Protein AF-A0A0E0KP76-F1 (afdb_monomer_lite)

InterPro domains:
  IPR001906 Terpene synthase, N-terminal domain [PF01397] (15-76)
  IPR005630 Terpene synthase, metal-binding domain [PF03936] (166-310)
  IPR008930 Terpenoid cyclases/protein prenyltransferase alpha-alpha toroid [SSF48239] (15-163)
  IPR008949 Isoprenoid synthase domain superfamily [G3DSA:1.10.600.10] (179-321)
  IPR008949 Isoprenoid synthase domain superfamily [SSF48576] (166-322)
  IPR036965 Terpene synthase, N-terminal domain superfamily [G3DSA:1.50.10.130] (11-79)
  IPR036965 Terpene synthase, N-terminal domain superfamily [G3DSA:1.50.10.130] (80-173)
  IPR050148 Terpene synthase-like [PTHR31225] (181-317)

pLDDT: mean 75.38, std 15.4, range [29.09, 93.62]

Foldseek 3Di:
DPPPPPPDDDPPPDDPVVLVVLLVVVLVVLLVQLVPDPDPVSNVVSCVLCQLLVNVVSNVVSNVVSVVVSVVVVQCVQADPVRHGDPDPRPDDPPDDDDDDDVVVVVVVVVVLVVLVVCLVVVVDDPPVSVVSVVCNVPNPVRDDSVVSSVSCLVRLVVDDPRDVSSSVSSVVVCVVVCVQLVVLVVLLVVLVVQLVVLVVVVVVCVVVVPLDALVRLLVSQLSNQCQLSLLSVVQSVVGPVDDVVLSVCSNDNLLSSLVSSLVQLVVLLVQVVVVHDPRHSQNNVCPPVVHDSVVSNVVSVVSNVVSVVVNVVVCVVPVVSPPSPD

Sequence (327 aa):
MAQLARGLGPPLRRSEEWMRQRADKIKEKVHTLFRTSGDVVARMNLVDAIQRLGVSHLFNKVISTSLSDIHATTFNIFKGDDGRFINGIADEPSAYLLVHDEPELKKAISFSRHHLKSMMQCGNLKHPLSDQVKRTLHLPLPRSYKRVETLHYLSEYGKEEGHISFLLDLAKSLRISDNQREMYRVAYAKKEFQKLSHYFLQEAEWSYNNHMTSFEEQVALSTKTLTMQLLCVSTTVGWGDAISNEAFQWAAGSSPVTSCAKIMRLMNDITSFKNNGDIASTVERYMNEPKVISEVAFAKLDSLIEDEWRTMNQAHYEHHQLLPVVQ

Structure (mmCIF, N/CA/C/O backbone):
data_AF-A0A0E0KP76-F1
#
_entry.id   AF-A0A0E0KP76-F1
#
loop_
_atom_site.group_PDB
_atom_site.id
_atom_site.type_symbol
_atom_site.label_atom_id
_atom_site.label_alt_id
_atom_site.label_comp_id
_atom_site.label_asym_id
_atom_site.label_entity_id
_atom_site.label_seq_id
_atom_site.pdbx_PDB_ins_code
_atom_site.Cartn_x
_atom_site.Cartn_y
_atom_site.Cartn_z
_atom_site.occupancy
_atom_site.B_iso_or_equiv
_atom_site.auth_seq_id
_atom_site.auth_comp_id
_atom_site.auth_asym_id
_atom_site.auth_atom_id
_atom_site.pdbx_PDB_model_num
ATOM 1 N N . MET A 1 1 ? 14.385 15.308 13.803 1.00 39.91 1 MET A N 1
ATOM 2 C CA . MET A 1 1 ? 13.882 13.932 14.046 1.00 39.91 1 MET A CA 1
ATOM 3 C C . MET A 1 1 ? 14.619 13.155 15.149 1.00 39.91 1 MET A C 1
ATOM 5 O O . MET A 1 1 ? 14.069 12.174 15.623 1.00 39.91 1 MET A O 1
ATOM 9 N N . ALA A 1 2 ? 15.802 13.575 15.624 1.00 31.64 2 ALA A N 1
ATOM 10 C CA . ALA A 1 2 ? 16.602 12.797 16.589 1.00 31.64 2 ALA A CA 1
ATOM 11 C C . ALA A 1 2 ? 16.314 13.050 18.092 1.00 31.64 2 ALA A C 1
ATOM 13 O O . ALA A 1 2 ? 16.953 12.439 18.942 1.00 31.64 2 ALA A O 1
ATOM 14 N N . GLN A 1 3 ? 15.376 13.932 18.459 1.00 29.44 3 GLN A N 1
ATOM 15 C CA . GLN A 1 3 ? 15.162 14.310 19.870 1.00 29.44 3 GLN A CA 1
ATOM 16 C C . GLN A 1 3 ? 13.913 13.707 20.541 1.00 29.44 3 GLN A C 1
ATOM 18 O O . GLN A 1 3 ? 13.784 13.826 21.753 1.00 29.44 3 GLN A O 1
ATOM 23 N N . LEU A 1 4 ? 13.055 12.976 19.820 1.00 36.16 4 LEU A N 1
ATOM 24 C CA . LEU A 1 4 ? 11.849 12.336 20.388 1.00 36.16 4 LEU A CA 1
ATOM 25 C C . LEU A 1 4 ? 12.033 10.857 20.791 1.00 36.16 4 LEU A C 1
ATOM 27 O O . LEU A 1 4 ? 11.098 10.236 21.282 1.00 36.16 4 LEU A O 1
ATOM 31 N N . ALA A 1 5 ? 13.228 10.282 20.618 1.00 36.09 5 ALA A N 1
ATOM 32 C CA . ALA A 1 5 ? 13.472 8.846 20.812 1.00 36.09 5 ALA A CA 1
ATOM 33 C C . ALA A 1 5 ? 14.100 8.462 22.171 1.00 36.09 5 ALA A C 1
ATOM 35 O O . ALA A 1 5 ? 14.404 7.295 22.388 1.00 36.09 5 ALA A O 1
ATOM 36 N N . ARG A 1 6 ? 14.314 9.409 23.099 1.00 33.44 6 ARG A N 1
ATOM 37 C CA . ARG A 1 6 ? 15.074 9.157 24.346 1.00 33.44 6 ARG A CA 1
ATOM 38 C C . ARG A 1 6 ? 14.261 8.648 25.549 1.00 33.44 6 ARG A C 1
ATOM 40 O O . ARG A 1 6 ? 14.832 8.483 26.617 1.00 33.44 6 ARG A O 1
ATOM 47 N N . GLY A 1 7 ? 12.964 8.371 25.393 1.00 32.12 7 GLY A N 1
ATOM 48 C CA . GLY A 1 7 ? 12.085 7.950 26.501 1.00 32.12 7 GLY A CA 1
ATOM 49 C C . GLY A 1 7 ? 11.473 6.550 26.395 1.00 32.12 7 GLY A C 1
ATOM 50 O O . GLY A 1 7 ? 10.735 6.148 27.288 1.00 32.12 7 GLY A O 1
ATOM 51 N N . LEU A 1 8 ? 11.733 5.802 25.322 1.00 33.78 8 LEU A N 1
ATOM 52 C CA . LEU A 1 8 ? 11.179 4.461 25.141 1.00 33.78 8 LEU A CA 1
ATOM 53 C C . LEU A 1 8 ? 12.304 3.450 25.356 1.00 33.78 8 LEU A C 1
ATOM 55 O O . LEU A 1 8 ? 13.210 3.346 24.533 1.00 33.78 8 LEU A O 1
ATOM 59 N N . GLY A 1 9 ? 12.259 2.737 26.485 1.00 32.25 9 GLY A N 1
ATOM 60 C CA . GLY A 1 9 ? 13.120 1.577 26.725 1.00 32.25 9 GLY A CA 1
ATOM 61 C C . GLY A 1 9 ? 13.020 0.545 25.589 1.00 32.25 9 GLY A C 1
ATOM 62 O O . GLY A 1 9 ? 12.121 0.638 24.746 1.00 32.25 9 GLY A O 1
ATOM 63 N N . PRO A 1 10 ? 13.937 -0.440 25.535 1.00 33.59 10 PRO A N 1
ATOM 64 C CA . PRO A 1 10 ? 13.977 -1.402 24.440 1.00 33.59 10 PRO A CA 1
ATOM 65 C C . PRO A 1 10 ? 12.606 -2.082 24.277 1.00 33.59 10 PRO A C 1
ATOM 67 O O . PRO A 1 10 ? 12.002 -2.473 25.282 1.00 33.59 10 PRO A O 1
ATOM 70 N N . PRO A 1 11 ? 12.078 -2.214 23.044 1.00 44.69 11 PRO A N 1
ATOM 71 C CA . PRO A 1 11 ? 10.782 -2.838 22.834 1.00 44.69 11 PRO A CA 1
ATOM 72 C C . PRO A 1 11 ? 10.845 -4.279 23.341 1.00 44.69 11 PRO A C 1
ATOM 74 O O . PRO A 1 11 ? 11.656 -5.080 22.876 1.00 44.69 11 PRO A O 1
ATOM 77 N N . LEU A 1 12 ? 9.994 -4.600 24.320 1.00 45.41 12 LEU A N 1
ATOM 78 C CA . LEU A 1 12 ? 9.781 -5.962 24.804 1.00 45.41 12 LEU A CA 1
ATOM 79 C C . LEU A 1 12 ? 9.391 -6.839 23.610 1.00 45.41 12 LEU A C 1
ATOM 81 O O . LEU A 1 12 ? 8.261 -6.780 23.124 1.00 45.41 12 LEU A O 1
ATOM 85 N N . ARG A 1 13 ? 10.344 -7.639 23.128 1.00 49.31 13 ARG A N 1
ATOM 86 C CA . ARG A 1 13 ? 10.168 -8.589 22.030 1.00 49.31 13 ARG A CA 1
ATOM 87 C C . ARG A 1 13 ? 9.313 -9.755 22.537 1.00 49.31 13 ARG A C 1
ATOM 89 O O . ARG A 1 13 ? 9.834 -10.751 23.025 1.00 49.31 13 ARG A O 1
ATOM 96 N N . ARG A 1 14 ? 7.988 -9.587 22.526 1.00 63.94 14 ARG A N 1
ATOM 97 C CA . ARG A 1 14 ? 7.022 -10.629 22.917 1.00 63.94 14 ARG A CA 1
ATOM 98 C C . ARG A 1 14 ? 6.805 -11.592 21.744 1.00 63.94 14 ARG A C 1
ATOM 100 O O . ARG A 1 14 ? 6.788 -11.151 20.599 1.00 63.94 14 ARG A O 1
ATOM 107 N N . SER A 1 15 ? 6.668 -12.891 22.017 1.00 66.50 15 SER A N 1
ATOM 108 C CA . SER A 1 15 ? 6.464 -13.911 20.977 1.00 66.50 15 SER A CA 1
ATOM 109 C C . SER A 1 15 ? 5.082 -13.793 20.317 1.00 66.50 15 SER A C 1
ATOM 111 O O . SER A 1 15 ? 4.120 -13.348 20.948 1.00 66.50 15 SER A O 1
ATOM 113 N N . GLU A 1 16 ? 4.963 -14.211 19.052 1.00 63.69 16 GLU A N 1
ATOM 114 C CA . GLU A 1 16 ? 3.681 -14.232 18.322 1.00 63.69 16 GLU A CA 1
ATOM 115 C C . GLU A 1 16 ? 2.626 -15.092 19.037 1.00 63.69 16 GLU A C 1
ATOM 117 O O . GLU A 1 16 ? 1.465 -14.698 19.137 1.00 63.69 16 GLU A O 1
ATOM 122 N N . GLU A 1 17 ? 3.058 -16.213 19.620 1.00 69.25 17 GLU A N 1
ATOM 123 C CA . GLU A 1 17 ? 2.260 -17.102 20.475 1.00 69.25 17 GLU A CA 1
ATOM 124 C C . GLU A 1 17 ? 1.594 -16.336 21.630 1.00 69.25 17 GLU A C 1
ATOM 126 O O . GLU A 1 17 ? 0.384 -16.418 21.847 1.00 69.25 17 GLU A O 1
ATOM 131 N N . TRP A 1 18 ? 2.371 -15.507 22.334 1.00 75.62 18 TRP A N 1
ATOM 132 C CA . TRP A 1 18 ? 1.874 -14.704 23.449 1.00 75.62 18 TRP A CA 1
ATOM 133 C C . TRP A 1 18 ? 0.835 -13.672 22.991 1.00 75.62 18 TRP A C 1
ATOM 135 O O . TRP A 1 18 ? -0.160 -13.438 23.681 1.00 75.62 18 TRP A O 1
ATOM 145 N N . MET A 1 19 ? 1.033 -13.058 21.817 1.00 69.50 19 MET A N 1
ATOM 146 C CA . MET A 1 19 ? 0.067 -12.106 21.259 1.00 69.50 19 MET A CA 1
ATOM 147 C C . MET A 1 19 ? -1.237 -12.784 20.833 1.00 69.50 19 MET A C 1
ATOM 149 O O . MET A 1 19 ? -2.302 -12.225 21.093 1.00 69.50 19 MET A O 1
ATOM 153 N N . ARG A 1 20 ? -1.174 -13.991 20.253 1.00 72.19 20 ARG A N 1
ATOM 154 C CA . ARG A 1 20 ? -2.362 -14.793 19.908 1.00 72.19 20 ARG A CA 1
ATOM 155 C C . ARG A 1 20 ? -3.170 -15.162 21.150 1.00 72.19 20 ARG A C 1
ATOM 157 O O . ARG A 1 20 ? -4.344 -14.812 21.232 1.00 72.19 20 ARG A O 1
ATOM 164 N N . GLN A 1 21 ? -2.521 -15.743 22.160 1.00 78.00 21 GLN A N 1
ATOM 165 C CA . GLN A 1 21 ? -3.176 -16.109 23.423 1.00 78.00 21 GLN A CA 1
ATOM 166 C C . GLN A 1 21 ? -3.809 -14.893 24.116 1.00 78.00 21 GLN A C 1
ATOM 168 O O . GLN A 1 21 ? -4.913 -14.960 24.665 1.00 78.00 21 GLN A O 1
ATOM 173 N N . ARG A 1 22 ? -3.135 -13.738 24.065 1.00 76.62 22 ARG A N 1
ATOM 174 C CA . ARG A 1 22 ? -3.687 -12.483 24.582 1.00 76.62 22 ARG A CA 1
ATOM 175 C C . ARG A 1 22 ? -4.888 -11.999 23.771 1.00 76.62 22 ARG A C 1
ATOM 177 O O . ARG A 1 22 ? -5.857 -11.549 24.382 1.00 76.62 22 ARG A O 1
ATOM 184 N N . ALA A 1 23 ? -4.834 -12.068 22.442 1.00 74.38 23 ALA A N 1
ATOM 185 C CA . ALA A 1 23 ? -5.946 -11.685 21.578 1.00 74.38 23 ALA A CA 1
ATOM 186 C C . ALA A 1 23 ? -7.187 -12.538 21.871 1.00 74.38 23 ALA A C 1
ATOM 188 O O . ALA A 1 23 ? -8.267 -11.978 22.034 1.00 74.38 23 ALA A O 1
ATOM 189 N N . ASP A 1 24 ? -7.034 -13.851 22.045 1.00 80.56 24 ASP A N 1
ATOM 190 C CA . ASP A 1 24 ? -8.155 -14.747 22.356 1.00 80.56 24 ASP A CA 1
ATOM 191 C C . ASP A 1 24 ? -8.769 -14.452 23.730 1.00 80.56 24 ASP A C 1
ATOM 193 O O . ASP A 1 24 ? -9.985 -14.304 23.852 1.00 80.56 24 ASP A O 1
ATOM 197 N N . LYS A 1 25 ? -7.942 -14.202 24.754 1.00 83.25 25 LYS A N 1
ATOM 198 C CA . LYS A 1 25 ? -8.441 -13.751 26.065 1.00 83.25 25 LYS A CA 1
ATOM 199 C C . LYS A 1 25 ? -9.207 -12.426 25.978 1.00 83.25 25 LYS A C 1
ATOM 201 O O . LYS A 1 25 ? -10.132 -12.188 26.755 1.00 83.25 25 LYS A O 1
ATOM 206 N N . ILE A 1 26 ? -8.806 -11.534 25.075 1.00 81.25 26 ILE A N 1
ATOM 207 C CA . ILE A 1 26 ? -9.484 -10.252 24.862 1.00 81.25 26 ILE A CA 1
ATOM 208 C C . ILE A 1 26 ? -10.782 -10.438 24.073 1.00 81.25 26 ILE A C 1
ATOM 210 O O . ILE A 1 26 ? -11.761 -9.779 24.412 1.00 81.25 26 ILE A O 1
ATOM 214 N N . LYS A 1 27 ? -10.840 -11.356 23.101 1.00 80.44 27 LYS A N 1
ATOM 215 C CA . LYS A 1 27 ? -12.084 -11.718 22.399 1.00 80.44 27 LYS A CA 1
ATOM 216 C C . LYS A 1 27 ? -13.179 -12.132 23.370 1.00 80.44 27 LYS A C 1
ATOM 218 O O . LYS A 1 27 ? -14.269 -11.577 23.288 1.00 80.44 27 LYS A O 1
ATOM 223 N N . GLU A 1 28 ? -12.872 -12.983 24.345 1.00 83.44 28 GLU A N 1
ATOM 224 C CA . GLU A 1 28 ? -13.845 -13.389 25.370 1.00 83.44 28 GLU A CA 1
ATOM 225 C C . GLU A 1 28 ? -14.344 -12.209 26.217 1.00 83.44 28 GLU A C 1
ATOM 227 O O . GLU A 1 28 ? -15.538 -12.076 26.503 1.00 83.44 28 GLU A O 1
ATOM 232 N N . LYS A 1 29 ? -13.444 -11.285 26.578 1.00 85.56 29 LYS A N 1
ATOM 233 C CA . LYS A 1 29 ? -13.817 -10.068 27.315 1.00 85.56 29 LYS A CA 1
ATOM 234 C C . LYS A 1 29 ? -14.705 -9.142 26.489 1.00 85.56 29 LYS A C 1
ATOM 236 O O . LYS A 1 29 ? -15.703 -8.649 27.003 1.00 85.56 29 LYS A O 1
ATOM 241 N N . VAL A 1 30 ? -14.359 -8.915 25.222 1.00 84.12 30 VAL A N 1
ATOM 242 C CA . VAL A 1 30 ? -15.150 -8.092 24.294 1.00 84.12 30 VAL A CA 1
ATOM 243 C C . VAL A 1 30 ? -16.523 -8.717 24.072 1.00 84.12 30 VAL A C 1
ATOM 245 O O . VAL A 1 30 ? -17.529 -8.022 24.160 1.00 84.12 30 VAL A O 1
ATOM 248 N N . HIS A 1 31 ? -16.580 -10.033 23.864 1.00 82.00 31 HIS A N 1
ATOM 249 C CA . HIS A 1 31 ? -17.832 -10.770 23.739 1.00 82.00 31 HIS A CA 1
ATOM 250 C C . HIS A 1 31 ? -18.709 -10.613 24.990 1.00 82.00 31 HIS A C 1
ATOM 252 O O . HIS A 1 31 ? -19.906 -10.353 24.889 1.00 82.00 31 HIS A O 1
ATOM 258 N N . THR A 1 32 ? -18.102 -10.690 26.179 1.00 85.19 32 THR A N 1
ATOM 259 C CA . THR A 1 32 ? -18.806 -10.448 27.444 1.00 85.19 32 THR A CA 1
ATOM 260 C C . THR A 1 32 ? -19.376 -9.032 27.501 1.00 85.19 32 THR A C 1
ATOM 262 O O . THR A 1 32 ? -20.562 -8.896 27.778 1.00 85.19 32 THR A O 1
ATOM 265 N N . LEU A 1 33 ? -18.587 -8.002 27.166 1.00 84.88 33 LEU A N 1
ATOM 266 C CA . LEU A 1 33 ? -19.050 -6.607 27.148 1.00 84.88 33 LEU A CA 1
ATOM 267 C C . LEU A 1 33 ? -20.254 -6.396 26.221 1.00 84.88 33 LEU A C 1
ATOM 269 O O . LEU A 1 33 ? -21.210 -5.728 26.612 1.00 84.88 33 LEU A O 1
ATOM 273 N N . PHE A 1 34 ? -20.242 -6.998 25.028 1.00 80.12 34 PHE A N 1
ATOM 274 C CA . PHE A 1 34 ? -21.380 -6.936 24.108 1.00 80.12 34 PHE A CA 1
ATOM 275 C C . PHE A 1 34 ? -22.633 -7.615 24.666 1.00 80.12 34 PHE A C 1
ATOM 277 O O . PHE A 1 34 ? -23.730 -7.107 24.455 1.00 80.12 34 PHE A O 1
ATOM 284 N N . ARG A 1 35 ? -22.479 -8.736 25.382 1.00 77.69 35 ARG A N 1
ATOM 285 C CA . ARG A 1 35 ? -23.604 -9.493 25.947 1.00 77.69 35 ARG A CA 1
ATOM 286 C C . ARG A 1 35 ? -24.191 -8.844 27.200 1.00 77.69 35 ARG A C 1
ATOM 288 O O . ARG A 1 35 ? -25.388 -8.948 27.433 1.00 77.69 35 ARG A O 1
ATOM 295 N N . THR A 1 36 ? -23.356 -8.227 28.034 1.00 79.44 36 THR A N 1
ATOM 296 C CA . THR A 1 36 ? -23.785 -7.639 29.313 1.00 79.44 36 THR A CA 1
ATOM 297 C C . THR A 1 36 ? -24.280 -6.204 29.177 1.00 79.44 36 THR A C 1
ATOM 299 O O . THR A 1 36 ? -24.979 -5.724 30.063 1.00 79.44 36 THR A O 1
ATOM 302 N N . SER A 1 37 ? -23.922 -5.504 28.097 1.00 75.56 37 SER A N 1
ATOM 303 C CA . SER A 1 37 ? -24.402 -4.146 27.838 1.00 75.56 37 SER A CA 1
ATOM 304 C C . SER A 1 37 ? -25.786 -4.172 27.192 1.00 75.56 37 SER A C 1
ATOM 306 O O . SER A 1 37 ? -25.909 -4.456 26.004 1.00 75.56 37 SER A O 1
ATOM 308 N N . GLY A 1 38 ? -26.826 -3.826 27.955 1.00 69.56 38 GLY A N 1
ATOM 309 C CA . GLY A 1 38 ? -28.169 -3.590 27.408 1.00 69.56 38 GLY A CA 1
ATOM 310 C C . GLY A 1 38 ? -28.297 -2.272 26.632 1.00 69.56 38 GLY A C 1
ATOM 311 O O . GLY A 1 38 ? -29.220 -2.117 25.840 1.00 69.56 38 GLY A O 1
ATOM 312 N N . ASP A 1 39 ? -27.365 -1.333 26.827 1.00 81.81 39 ASP A N 1
ATOM 313 C CA . ASP A 1 39 ? -27.358 -0.053 26.120 1.00 81.81 39 ASP A CA 1
ATOM 314 C C . ASP A 1 39 ? -26.805 -0.200 24.694 1.00 81.81 39 ASP A C 1
ATOM 316 O O . ASP A 1 39 ? -25.658 -0.611 24.480 1.00 81.81 39 ASP A O 1
ATOM 320 N N . VAL A 1 40 ? -27.636 0.166 23.716 1.00 81.00 40 VAL A N 1
ATOM 321 C CA . VAL A 1 40 ? -27.295 0.179 22.291 1.00 81.00 40 VAL A CA 1
ATOM 322 C C . VAL A 1 40 ? -26.190 1.192 21.999 1.00 81.00 40 VAL A C 1
ATOM 324 O O . VAL A 1 40 ? -25.297 0.894 21.206 1.00 81.00 40 VAL A O 1
ATOM 327 N N . VAL A 1 41 ? -26.201 2.357 22.658 1.00 79.62 41 VAL A N 1
ATOM 328 C CA . VAL A 1 41 ? -25.206 3.416 22.431 1.00 79.62 41 VAL A CA 1
ATOM 329 C C . VAL A 1 41 ? -23.827 2.944 22.885 1.00 79.62 41 VAL A C 1
ATOM 331 O O . VAL A 1 41 ? -22.871 3.015 22.114 1.00 79.62 41 VAL A O 1
ATOM 334 N N . ALA A 1 42 ? -23.721 2.366 24.083 1.00 84.44 42 ALA A N 1
ATOM 335 C CA . ALA A 1 42 ? -22.484 1.759 24.567 1.00 84.44 42 ALA A CA 1
ATOM 336 C C . ALA A 1 42 ? -21.956 0.646 23.640 1.00 84.44 42 ALA A C 1
ATOM 338 O O . ALA A 1 42 ? -20.752 0.589 23.375 1.00 84.44 42 ALA A O 1
ATOM 339 N N . ARG A 1 43 ? -22.833 -0.210 23.090 1.00 85.31 43 ARG A N 1
ATOM 340 C CA . ARG A 1 43 ? -22.433 -1.246 22.115 1.00 85.31 43 ARG A CA 1
ATOM 341 C C . ARG A 1 43 ? -21.920 -0.636 20.808 1.00 85.31 43 ARG A C 1
ATOM 343 O O . ARG A 1 43 ? -20.904 -1.098 20.292 1.00 85.31 43 ARG A O 1
ATOM 350 N N . MET A 1 44 ? -22.572 0.404 20.292 1.00 85.00 44 MET A N 1
ATOM 351 C CA . MET A 1 44 ? -22.128 1.123 19.090 1.00 85.00 44 MET A CA 1
ATOM 352 C C . MET A 1 44 ? -20.781 1.811 19.303 1.00 85.00 44 MET A C 1
ATOM 354 O O . MET A 1 44 ? -19.895 1.677 18.463 1.00 85.00 44 MET A O 1
ATOM 358 N N . ASN A 1 45 ? -20.588 2.461 20.452 1.00 87.50 45 ASN A N 1
ATOM 359 C CA . ASN A 1 45 ? -19.314 3.083 20.816 1.00 87.50 45 ASN A CA 1
ATOM 360 C C . ASN A 1 45 ? -18.188 2.043 20.925 1.00 87.50 45 ASN A C 1
ATOM 362 O O . ASN A 1 45 ? -17.058 2.304 20.518 1.00 87.50 45 ASN A O 1
ATOM 366 N N . LEU A 1 46 ? -18.491 0.838 21.421 1.00 89.44 46 LEU A N 1
ATOM 367 C CA . LEU A 1 46 ? -17.539 -0.272 21.447 1.00 89.44 46 LEU A CA 1
ATOM 368 C C . LEU A 1 46 ? -17.162 -0.739 20.031 1.00 89.44 46 LEU A C 1
ATOM 370 O O . LEU A 1 46 ? -15.981 -0.973 19.764 1.00 89.44 46 LEU A O 1
ATOM 374 N N . VAL A 1 47 ? -18.134 -0.857 19.119 1.00 88.81 47 VAL A N 1
ATOM 375 C CA . VAL A 1 47 ? -17.866 -1.178 17.704 1.00 88.81 47 VAL A CA 1
ATOM 376 C C . VAL A 1 47 ? -17.005 -0.093 17.059 1.00 88.81 47 VAL A C 1
ATOM 378 O O . VAL A 1 47 ? -16.002 -0.430 16.428 1.00 88.81 47 VAL A O 1
ATOM 381 N N . ASP A 1 48 ? -17.356 1.181 17.245 1.00 88.19 48 ASP A N 1
ATOM 382 C CA . ASP A 1 48 ? -16.606 2.321 16.708 1.00 88.19 48 ASP A CA 1
ATOM 383 C C . ASP A 1 48 ? -15.156 2.309 17.206 1.00 88.19 48 ASP A C 1
ATOM 385 O O . ASP A 1 48 ? -14.223 2.315 16.401 1.00 88.19 48 ASP A O 1
ATOM 389 N N . ALA A 1 49 ? -14.948 2.150 18.517 1.00 91.50 49 ALA A N 1
ATOM 390 C CA . ALA A 1 49 ? -13.615 2.076 19.106 1.00 91.50 49 ALA A CA 1
ATOM 391 C C . ALA A 1 49 ? -12.794 0.913 18.525 1.00 91.50 49 ALA A C 1
ATOM 393 O O . ALA A 1 49 ? -11.646 1.100 18.123 1.00 91.50 49 ALA A O 1
ATOM 394 N N . ILE A 1 50 ? -13.374 -0.288 18.419 1.00 90.06 50 ILE A N 1
ATOM 395 C CA . ILE A 1 50 ? -12.709 -1.468 17.841 1.00 90.06 50 ILE A CA 1
ATOM 396 C C . ILE A 1 50 ? -12.318 -1.233 16.372 1.00 90.06 50 ILE A C 1
ATOM 398 O O . ILE A 1 50 ? -11.223 -1.624 15.948 1.00 90.06 50 ILE A O 1
ATOM 402 N N . GLN A 1 51 ? -13.194 -0.599 15.589 1.00 87.75 51 GLN A N 1
ATOM 403 C CA . GLN A 1 51 ? -12.939 -0.285 14.184 1.00 87.75 51 GLN A CA 1
ATOM 404 C C . GLN A 1 51 ? -11.860 0.785 14.024 1.00 87.75 51 GLN A C 1
ATOM 406 O O . GLN A 1 51 ? -10.910 0.579 13.266 1.00 87.75 51 GLN A O 1
ATOM 411 N N . ARG A 1 52 ? -11.960 1.896 14.758 1.00 89.44 52 ARG A N 1
ATOM 412 C CA . ARG A 1 52 ? -11.007 3.009 14.685 1.00 89.44 52 ARG A CA 1
ATOM 413 C C . ARG A 1 52 ? -9.639 2.637 15.254 1.00 89.44 52 ARG A C 1
ATOM 415 O O . ARG A 1 52 ? -8.630 3.103 14.733 1.00 89.44 52 ARG A O 1
ATOM 422 N N . LEU A 1 53 ? -9.566 1.729 16.232 1.00 90.69 53 LEU A N 1
ATOM 423 C CA . LEU A 1 53 ? -8.306 1.139 16.711 1.00 90.69 53 LEU A CA 1
ATOM 424 C C . LEU A 1 53 ? -7.669 0.147 15.719 1.00 90.69 53 LEU A C 1
ATOM 426 O O . LEU A 1 53 ? -6.558 -0.318 15.968 1.00 90.69 53 LEU A O 1
ATOM 430 N N . GLY A 1 54 ? -8.337 -0.189 14.610 1.00 86.75 54 GLY A N 1
ATOM 431 C CA . GLY A 1 54 ? -7.794 -1.067 13.567 1.00 86.75 54 GLY A CA 1
ATOM 432 C C . GLY A 1 54 ? -7.789 -2.557 13.926 1.00 86.75 54 GLY A C 1
ATOM 433 O O . GLY A 1 54 ? -7.181 -3.361 13.222 1.00 86.75 54 GLY A O 1
ATOM 434 N N . VAL A 1 55 ? -8.482 -2.953 14.997 1.00 87.75 55 VAL A N 1
ATOM 435 C CA . VAL A 1 55 ? -8.498 -4.339 15.499 1.00 87.75 55 VAL A CA 1
ATOM 436 C C . VAL A 1 55 ? -9.785 -5.093 15.157 1.00 87.75 55 VAL A C 1
ATOM 438 O O . VAL A 1 55 ? -9.953 -6.236 15.569 1.00 87.75 55 VAL A O 1
ATOM 441 N N . SER A 1 56 ? -10.684 -4.496 14.364 1.00 86.38 56 SER A N 1
ATOM 442 C CA . SER A 1 56 ? -11.982 -5.083 13.988 1.00 86.38 56 SER A CA 1
ATOM 443 C C . SER A 1 56 ? -11.893 -6.464 13.347 1.00 86.38 56 SER A C 1
ATOM 445 O O . SER A 1 56 ? -12.735 -7.310 13.638 1.00 86.38 56 SER A O 1
ATOM 447 N N . HIS A 1 57 ? -10.844 -6.728 12.565 1.00 82.31 57 HIS A N 1
ATOM 448 C CA . HIS A 1 57 ? -10.614 -8.020 11.915 1.00 82.31 57 HIS A CA 1
ATOM 449 C C . HIS A 1 57 ? -10.546 -9.199 12.905 1.00 82.31 57 HIS A C 1
ATOM 451 O O . HIS A 1 57 ? -10.893 -10.323 12.549 1.00 82.31 57 HIS A O 1
ATOM 457 N N . LEU A 1 58 ? -10.170 -8.952 14.166 1.00 81.25 58 LEU A N 1
ATOM 458 C CA . LEU A 1 58 ? -10.140 -9.966 15.227 1.00 81.25 58 LEU A CA 1
ATOM 459 C C . LEU A 1 58 ? -11.521 -10.258 15.828 1.00 81.25 58 LEU A C 1
ATOM 461 O O . LEU A 1 58 ? -11.688 -11.271 16.507 1.00 81.25 58 LEU A O 1
ATOM 465 N N . PHE A 1 59 ? -12.501 -9.386 15.587 1.00 84.00 59 PHE A N 1
ATOM 466 C CA . PHE A 1 59 ? -13.822 -9.417 16.214 1.00 84.00 59 PHE A CA 1
ATOM 467 C C . PHE A 1 59 ? -14.966 -9.456 15.193 1.00 84.00 59 PHE A C 1
ATOM 469 O O . PHE A 1 59 ? -16.112 -9.258 15.584 1.00 84.00 59 PHE A O 1
ATOM 476 N N . ASN A 1 60 ? -14.696 -9.739 13.911 1.00 82.75 60 ASN A N 1
ATOM 477 C CA . ASN A 1 60 ? -15.696 -9.721 12.830 1.00 82.75 60 ASN A CA 1
ATOM 478 C C . ASN A 1 60 ? -16.997 -10.452 13.193 1.00 82.75 60 ASN A C 1
ATOM 480 O O . ASN A 1 60 ? -18.080 -9.903 13.007 1.00 82.75 60 ASN A O 1
ATOM 484 N N . LYS A 1 61 ? -16.895 -11.660 13.768 1.00 81.06 61 LYS A N 1
ATOM 485 C CA . LYS A 1 61 ? -18.063 -12.442 14.202 1.00 81.06 61 LYS A CA 1
ATOM 486 C C . LYS A 1 61 ? -18.864 -11.713 15.284 1.00 81.06 61 LYS A C 1
ATOM 488 O O . LYS A 1 61 ? -20.069 -11.565 15.152 1.00 81.06 61 LYS A O 1
ATOM 493 N N . VAL A 1 62 ? -18.186 -11.210 16.317 1.00 81.88 62 VAL A N 1
ATOM 494 C CA . VAL A 1 62 ? -18.818 -10.511 17.449 1.00 81.88 62 VAL A CA 1
ATOM 495 C C . VAL A 1 62 ? -19.465 -9.198 17.005 1.00 81.88 62 VAL A C 1
ATOM 497 O O . VAL A 1 62 ? -20.583 -8.899 17.421 1.00 81.88 62 VAL A O 1
ATOM 500 N N . ILE A 1 63 ? -18.793 -8.439 16.133 1.00 84.19 63 ILE A N 1
ATOM 501 C CA . ILE A 1 63 ? -19.321 -7.203 15.543 1.00 84.19 63 ILE A CA 1
ATOM 502 C C . ILE A 1 63 ? -20.562 -7.516 14.704 1.00 84.19 63 ILE A C 1
ATOM 504 O O . ILE A 1 63 ? -21.589 -6.876 14.887 1.00 84.19 63 ILE A O 1
ATOM 508 N N . SER A 1 64 ? -20.488 -8.514 13.818 1.00 83.00 64 SER A N 1
ATOM 509 C CA . SER A 1 64 ? -21.601 -8.895 12.942 1.00 83.00 64 SER A CA 1
ATOM 510 C C . SER A 1 64 ? -22.828 -9.345 13.735 1.00 83.00 64 SER A C 1
ATOM 512 O O . SER A 1 64 ? -23.916 -8.820 13.504 1.00 83.00 64 SER A O 1
ATOM 514 N N . THR A 1 65 ? -22.655 -10.241 14.713 1.00 82.06 65 THR A N 1
ATOM 515 C CA . THR A 1 65 ? -23.749 -10.669 15.596 1.00 82.06 65 THR A CA 1
ATOM 516 C C . THR A 1 65 ? -24.323 -9.480 16.361 1.00 82.06 65 THR A C 1
ATOM 518 O O . THR A 1 65 ? -25.532 -9.289 16.373 1.00 82.06 65 THR A O 1
ATOM 521 N N . SER A 1 66 ? -23.468 -8.612 16.909 1.00 77.19 66 SER A N 1
ATOM 522 C CA . SER A 1 66 ? -23.940 -7.465 17.685 1.00 77.19 66 SER A CA 1
ATOM 523 C C . SER A 1 66 ? -24.724 -6.454 16.855 1.00 77.19 66 SER A C 1
ATOM 525 O O . SER A 1 66 ? -25.751 -5.963 17.310 1.00 77.19 66 SER A O 1
ATOM 527 N N . LEU A 1 67 ? -24.268 -6.151 15.638 1.00 81.56 67 LEU A N 1
ATOM 528 C CA . LEU A 1 67 ? -24.990 -5.264 14.727 1.00 81.56 67 LEU A CA 1
ATOM 529 C C . LEU A 1 67 ? -26.319 -5.881 14.282 1.00 81.56 67 LEU A C 1
ATOM 531 O O . LEU A 1 67 ? -27.307 -5.160 14.189 1.00 81.56 67 LEU A O 1
ATOM 535 N N . SER A 1 68 ? -26.367 -7.200 14.069 1.00 81.12 68 SER A N 1
ATOM 536 C CA . SER A 1 68 ? -27.612 -7.916 13.772 1.00 81.12 68 SER A CA 1
ATOM 537 C C . SER A 1 68 ? -28.606 -7.849 14.934 1.00 81.12 68 SER A C 1
ATOM 539 O O . SER A 1 68 ? -29.785 -7.585 14.707 1.00 81.12 68 SER A O 1
ATOM 541 N N . ASP A 1 69 ? -28.145 -8.043 16.173 1.00 77.56 69 ASP A N 1
ATOM 542 C CA . ASP A 1 69 ? -28.993 -7.950 17.367 1.00 77.56 69 ASP A CA 1
ATOM 543 C C . ASP A 1 69 ? -29.561 -6.541 17.540 1.00 77.56 69 ASP A C 1
ATOM 545 O O . ASP A 1 69 ? -30.747 -6.380 17.827 1.00 77.56 69 ASP A O 1
ATOM 549 N N . ILE A 1 70 ? -28.716 -5.518 17.358 1.00 74.00 70 ILE A N 1
ATOM 550 C CA . ILE A 1 70 ? -29.114 -4.111 17.459 1.00 74.00 70 ILE A CA 1
ATOM 551 C C . ILE A 1 70 ? -30.103 -3.766 16.353 1.00 74.00 70 ILE A C 1
ATOM 553 O O . ILE A 1 70 ? -31.145 -3.187 16.630 1.00 74.00 70 ILE A O 1
ATOM 557 N N . HIS A 1 71 ? -29.834 -4.185 15.117 1.00 70.81 71 HIS A N 1
ATOM 558 C CA . HIS A 1 71 ? -30.767 -4.006 14.013 1.00 70.81 71 HIS A CA 1
ATOM 559 C C . HIS A 1 71 ? -32.118 -4.664 14.322 1.00 70.81 71 HIS A C 1
ATOM 561 O O . HIS A 1 71 ? -33.158 -4.032 14.181 1.00 70.81 71 HIS A O 1
ATOM 567 N N . ALA A 1 72 ? -32.130 -5.900 14.826 1.00 68.31 72 ALA A N 1
ATOM 568 C CA . ALA A 1 72 ? -33.367 -6.570 15.219 1.00 68.31 72 ALA A CA 1
ATOM 569 C C . ALA A 1 72 ? -34.116 -5.810 16.332 1.00 68.31 72 ALA A C 1
ATOM 571 O O . ALA A 1 72 ? -35.328 -5.634 16.236 1.00 68.31 72 ALA A O 1
ATOM 572 N N . THR A 1 73 ? -33.417 -5.304 17.355 1.00 65.50 73 THR A N 1
ATOM 573 C CA . THR A 1 73 ? -34.045 -4.536 18.450 1.00 65.50 73 THR A CA 1
ATOM 574 C C . THR A 1 73 ? -34.551 -3.163 18.001 1.00 65.50 73 THR A C 1
ATOM 576 O O . THR A 1 73 ? -35.663 -2.787 18.364 1.00 65.50 73 THR A O 1
ATOM 579 N N . THR A 1 74 ? -33.799 -2.443 17.167 1.00 60.00 74 THR A N 1
ATOM 580 C CA . THR A 1 74 ? -34.202 -1.149 16.591 1.00 60.00 74 THR A CA 1
ATOM 581 C C . THR A 1 74 ? -35.326 -1.286 15.565 1.00 60.00 74 THR A C 1
ATOM 583 O O . THR A 1 74 ? -36.103 -0.358 15.407 1.00 60.00 74 THR A O 1
ATOM 586 N N . PHE A 1 75 ? -35.476 -2.425 14.887 1.00 52.12 75 PHE A N 1
ATOM 587 C CA . PHE A 1 75 ? -36.624 -2.654 14.001 1.00 52.12 75 PHE A CA 1
ATOM 588 C C . PHE A 1 75 ? -37.861 -3.177 14.743 1.00 52.12 75 PHE A C 1
ATOM 590 O O . PHE A 1 75 ? -38.983 -2.929 14.309 1.00 52.12 75 PHE A O 1
ATOM 597 N N . ASN A 1 76 ? -37.687 -3.860 15.879 1.00 56.81 76 ASN A N 1
ATOM 598 C CA . ASN A 1 76 ? -38.808 -4.371 16.672 1.00 56.81 76 ASN A CA 1
ATOM 599 C C . ASN A 1 76 ? -39.605 -3.267 17.386 1.00 56.81 76 ASN A C 1
ATOM 601 O O . ASN A 1 76 ? -40.793 -3.460 17.606 1.00 56.81 76 ASN A O 1
ATOM 605 N N . ILE A 1 77 ? -39.018 -2.099 17.676 1.00 58.47 77 ILE A N 1
ATOM 606 C CA . ILE A 1 77 ? -39.777 -0.918 18.152 1.00 58.47 77 ILE A CA 1
ATOM 607 C C . ILE A 1 77 ? -40.767 -0.376 17.109 1.00 58.47 77 ILE A C 1
ATOM 609 O O . ILE A 1 77 ? -41.664 0.382 17.461 1.00 58.47 77 ILE A O 1
ATOM 613 N N . PHE A 1 78 ? -40.632 -0.776 15.841 1.00 46.97 78 PHE A N 1
ATOM 614 C CA . PHE A 1 78 ? -41.589 -0.457 14.783 1.00 46.97 78 PHE A CA 1
ATOM 615 C C . PHE A 1 78 ? -42.608 -1.574 14.552 1.00 46.97 78 PHE A C 1
ATOM 617 O O . PHE A 1 78 ? -43.353 -1.502 13.578 1.00 46.97 78 PHE A O 1
ATOM 624 N N . LYS A 1 79 ? -42.662 -2.597 15.415 1.00 54.56 79 LYS A N 1
ATOM 625 C CA . LYS A 1 79 ? -43.663 -3.670 15.368 1.00 54.56 79 LYS A CA 1
ATOM 626 C C . LYS A 1 79 ? -44.657 -3.542 16.523 1.00 54.56 79 LYS A C 1
ATOM 628 O O . LYS A 1 79 ? -44.265 -3.225 17.640 1.00 54.56 79 LYS A O 1
ATOM 633 N N . GLY A 1 80 ? -45.937 -3.762 16.234 1.00 58.47 80 GLY A N 1
ATOM 634 C CA . GLY A 1 80 ? -47.006 -3.860 17.223 1.00 58.47 80 GLY A CA 1
ATOM 635 C C . GLY A 1 80 ? -47.006 -5.210 17.943 1.00 58.47 80 GLY A C 1
ATOM 636 O O . GLY A 1 80 ? -46.249 -6.119 17.595 1.00 58.47 80 GLY A O 1
ATOM 637 N N . ASP A 1 81 ? -47.884 -5.349 18.937 1.00 64.50 81 ASP A N 1
ATOM 638 C CA . ASP A 1 81 ? -47.989 -6.537 19.803 1.00 64.50 81 ASP A CA 1
ATOM 639 C C . ASP A 1 81 ? -48.339 -7.837 19.044 1.00 64.50 81 ASP A C 1
ATOM 641 O O . ASP A 1 81 ? -48.134 -8.939 19.548 1.00 64.50 81 ASP A O 1
ATOM 645 N N . ASP A 1 82 ? -48.834 -7.721 17.810 1.00 67.88 82 ASP A N 1
ATOM 646 C CA . ASP A 1 82 ? -49.141 -8.822 16.891 1.00 67.88 82 ASP A CA 1
ATOM 647 C C . ASP A 1 82 ? -47.948 -9.236 15.998 1.00 67.88 82 ASP A C 1
ATOM 649 O O . ASP A 1 82 ? -48.075 -10.120 15.147 1.00 67.88 82 ASP A O 1
ATOM 653 N N . GLY A 1 83 ? -46.787 -8.593 16.169 1.00 55.78 83 GLY A N 1
ATOM 654 C CA . GLY A 1 83 ? -45.581 -8.814 15.372 1.00 55.78 83 GLY A CA 1
ATOM 655 C C . GLY A 1 83 ? -45.598 -8.163 13.983 1.00 55.78 83 GLY A C 1
ATOM 656 O O . GLY A 1 83 ? -44.621 -8.319 13.240 1.00 55.78 83 GLY A O 1
ATOM 657 N N . ARG A 1 84 ? -46.659 -7.427 13.616 1.00 56.25 84 ARG A N 1
ATOM 658 C CA . ARG A 1 84 ? -46.738 -6.651 12.365 1.00 56.25 84 ARG A CA 1
ATOM 659 C C . ARG A 1 84 ? -46.143 -5.261 12.559 1.00 56.25 84 ARG A C 1
ATOM 661 O O . ARG A 1 84 ? -46.148 -4.734 13.663 1.00 56.25 84 ARG A O 1
ATOM 668 N N . PHE A 1 85 ? -45.619 -4.646 11.498 1.00 51.62 85 PHE A N 1
ATOM 669 C CA . PHE A 1 85 ? -45.135 -3.264 11.580 1.00 51.62 85 PHE A CA 1
ATOM 670 C C . PHE A 1 85 ? -46.292 -2.302 11.894 1.00 51.62 85 PHE A C 1
ATOM 672 O O . PHE A 1 85 ? -47.365 -2.416 11.302 1.00 51.62 85 PHE A O 1
ATOM 679 N N . ILE A 1 86 ? -46.080 -1.372 12.831 1.00 52.91 86 ILE A N 1
ATOM 680 C CA . ILE A 1 86 ? -47.075 -0.376 13.245 1.00 52.91 86 ILE A CA 1
ATOM 681 C C . ILE A 1 86 ? -47.404 0.465 12.003 1.00 52.91 86 ILE A C 1
ATOM 683 O O . ILE A 1 86 ? -46.511 1.045 11.386 1.00 52.91 86 ILE A O 1
ATOM 687 N N . ASN A 1 87 ? -48.671 0.444 11.585 1.00 46.75 87 ASN A N 1
ATOM 688 C CA . ASN A 1 87 ? -49.136 0.932 10.284 1.00 46.75 87 ASN A CA 1
ATOM 689 C C . ASN A 1 87 ? -48.568 2.316 9.906 1.00 46.75 87 ASN A C 1
ATOM 691 O O . ASN A 1 87 ? -48.855 3.310 10.573 1.00 46.75 87 ASN A O 1
ATOM 695 N N . GLY A 1 88 ? -47.816 2.368 8.797 1.00 45.38 88 GLY A N 1
ATOM 696 C CA . GLY A 1 88 ? -47.363 3.610 8.155 1.00 45.38 88 GLY A CA 1
ATOM 697 C C . GLY A 1 88 ? -46.015 3.552 7.423 1.00 45.38 88 GLY A C 1
ATOM 698 O O . GLY A 1 88 ? -45.756 4.422 6.603 1.00 45.38 88 GLY A O 1
ATOM 699 N N . ILE A 1 89 ? -45.167 2.547 7.672 1.00 42.28 89 ILE A N 1
ATOM 700 C CA . ILE A 1 89 ? -43.816 2.440 7.061 1.00 42.28 89 ILE A CA 1
ATOM 701 C C . ILE A 1 89 ? -43.609 1.049 6.424 1.00 42.28 89 ILE A C 1
ATOM 703 O O . ILE A 1 89 ? -42.503 0.539 6.309 1.00 42.28 89 ILE A O 1
ATOM 707 N N . ALA A 1 90 ? -44.696 0.372 6.052 1.00 37.66 90 ALA A N 1
ATOM 708 C CA . ALA A 1 90 ? -44.644 -1.040 5.672 1.00 37.66 90 ALA A CA 1
ATOM 709 C C . ALA A 1 90 ? -44.248 -1.309 4.208 1.00 37.66 90 ALA A C 1
ATOM 711 O O . ALA A 1 90 ? -44.292 -2.465 3.811 1.00 37.66 90 ALA A O 1
ATOM 712 N N . ASP A 1 91 ? -43.851 -0.298 3.426 1.00 38.47 91 ASP A N 1
ATOM 713 C CA . ASP A 1 91 ? -43.601 -0.482 1.988 1.00 38.47 91 ASP A CA 1
ATOM 714 C C . ASP A 1 91 ? -42.408 0.311 1.425 1.00 38.47 91 ASP A C 1
ATOM 716 O O . ASP A 1 91 ? -42.392 0.665 0.250 1.00 38.47 91 ASP A O 1
ATOM 720 N N . GLU A 1 92 ? -41.355 0.535 2.217 1.00 35.41 92 GLU A N 1
ATOM 721 C CA . GLU A 1 92 ? -40.027 0.688 1.612 1.00 35.41 92 GLU A CA 1
ATOM 722 C C . GLU A 1 92 ? -39.128 -0.462 2.052 1.00 35.41 92 GLU A C 1
ATOM 724 O O . GLU A 1 92 ? -38.639 -0.489 3.187 1.00 35.41 92 GLU A O 1
ATOM 729 N N . PRO A 1 93 ? -38.915 -1.462 1.181 1.00 32.25 93 PRO A N 1
ATOM 730 C CA . PRO A 1 93 ? -37.866 -2.418 1.433 1.00 32.25 93 PRO A CA 1
ATOM 731 C C . PRO A 1 93 ? -36.556 -1.625 1.452 1.00 32.25 93 PRO A C 1
ATOM 733 O O . PRO A 1 93 ? -36.314 -0.814 0.560 1.00 32.25 93 PRO A O 1
ATOM 736 N N . SER A 1 94 ? -35.677 -1.898 2.419 1.00 38.56 94 SER A N 1
ATOM 737 C CA . SER A 1 94 ? -34.241 -1.570 2.375 1.00 38.56 94 SER A CA 1
ATOM 738 C C . SER A 1 94 ? -33.536 -2.301 1.212 1.00 38.56 94 SER A C 1
ATOM 740 O O . SER A 1 94 ? -32.493 -2.940 1.371 1.00 38.56 94 SER A O 1
ATOM 742 N N . ALA A 1 95 ? -34.161 -2.268 0.040 1.00 29.70 95 ALA A N 1
ATOM 743 C CA . ALA A 1 95 ? -33.802 -2.863 -1.215 1.00 29.70 95 ALA A CA 1
ATOM 744 C C . ALA A 1 95 ? -32.668 -2.028 -1.802 1.00 29.70 95 ALA A C 1
ATOM 746 O O . ALA A 1 95 ? -32.870 -1.063 -2.528 1.00 29.70 95 ALA A O 1
ATOM 747 N N . TYR A 1 96 ? -31.466 -2.502 -1.491 1.00 29.09 96 TYR A N 1
ATOM 748 C CA . TYR A 1 96 ? -30.251 -2.338 -2.279 1.00 29.09 96 TYR A CA 1
ATOM 749 C C . TYR A 1 96 ? -29.515 -0.998 -2.113 1.00 29.09 96 TYR A C 1
ATOM 751 O O . TYR A 1 96 ? -29.694 -0.052 -2.864 1.00 29.09 96 TYR A O 1
ATOM 759 N N . LEU A 1 97 ? -28.574 -1.000 -1.158 1.00 33.28 97 LEU A N 1
ATOM 760 C CA . LEU A 1 97 ? -27.215 -0.458 -1.316 1.00 33.28 97 LEU A CA 1
ATOM 761 C C . LEU A 1 97 ? -27.077 0.870 -2.093 1.00 33.28 97 LEU A C 1
ATOM 763 O O . LEU A 1 97 ? -26.836 0.845 -3.288 1.00 33.28 97 LEU A O 1
ATOM 767 N N . LEU A 1 98 ? -27.020 1.997 -1.371 1.00 48.91 98 LEU A N 1
ATOM 768 C CA . LEU A 1 98 ? -26.156 3.151 -1.689 1.00 48.91 98 LEU A CA 1
ATOM 769 C C . LEU A 1 98 ? -26.221 3.643 -3.157 1.00 48.91 98 LEU A C 1
ATOM 771 O O . LEU A 1 98 ? -25.245 3.518 -3.894 1.00 48.91 98 LEU A O 1
ATOM 775 N N . VAL A 1 99 ? -27.332 4.262 -3.578 1.00 38.59 99 VAL A N 1
ATOM 776 C CA . VAL A 1 99 ? -27.427 4.916 -4.900 1.00 38.59 99 VAL A CA 1
ATOM 777 C C . VAL A 1 99 ? -28.224 6.231 -4.821 1.00 38.59 99 VAL A C 1
ATOM 779 O O . VAL A 1 99 ? -29.379 6.234 -4.432 1.00 38.59 99 VAL A O 1
ATOM 782 N N . HIS A 1 100 ? -27.552 7.330 -5.186 1.00 34.94 100 HIS A N 1
ATOM 783 C CA . HIS A 1 100 ? -28.008 8.691 -5.538 1.00 34.94 100 HIS A CA 1
ATOM 784 C C . HIS A 1 100 ? -29.238 9.342 -4.846 1.00 34.94 100 HIS A C 1
ATOM 786 O O . HIS A 1 100 ? -30.381 8.990 -5.087 1.00 34.94 100 HIS A O 1
ATOM 792 N N . ASP A 1 101 ? -28.949 10.463 -4.161 1.00 54.22 101 ASP A N 1
ATOM 793 C CA . ASP A 1 101 ? -29.862 11.531 -3.707 1.00 54.22 101 ASP A CA 1
ATOM 794 C C . ASP A 1 101 ? -30.835 11.240 -2.549 1.00 54.22 101 ASP A C 1
ATOM 796 O O . ASP A 1 101 ? -32.048 11.279 -2.695 1.00 54.22 101 ASP A O 1
ATOM 800 N N . GLU A 1 102 ? -30.276 11.127 -1.337 1.00 64.81 102 GLU A N 1
ATOM 801 C CA . GLU A 1 102 ? -31.012 11.209 -0.064 1.00 64.81 102 GLU A CA 1
ATOM 802 C C . GLU A 1 102 ? -30.994 12.653 0.500 1.00 64.81 102 GLU A C 1
ATOM 804 O O . GLU A 1 102 ? -29.995 13.076 1.111 1.00 64.81 102 GLU A O 1
ATOM 809 N N . PRO A 1 103 ? -32.047 13.470 0.300 1.00 69.38 103 PRO A N 1
ATOM 810 C CA . PRO A 1 103 ? -32.060 14.862 0.749 1.00 69.38 103 PRO A CA 1
ATOM 811 C C . PRO A 1 103 ? -32.039 14.994 2.279 1.00 69.38 103 PRO A C 1
ATOM 813 O O . PRO A 1 103 ? -31.456 15.948 2.802 1.00 69.38 103 PRO A O 1
ATOM 816 N N . GLU A 1 104 ? -32.602 14.035 3.008 1.00 71.12 104 GLU A N 1
ATOM 817 C CA . GLU A 1 104 ? -32.595 13.969 4.472 1.00 71.12 104 GLU A CA 1
ATOM 818 C C . GLU A 1 104 ? -31.174 13.764 4.997 1.00 71.12 104 GLU A C 1
ATOM 820 O O . GLU A 1 104 ? -30.729 14.503 5.880 1.00 71.12 104 GLU A O 1
ATOM 825 N N . LEU A 1 105 ? -30.414 12.841 4.398 1.00 62.06 105 LEU A N 1
ATOM 826 C CA . LEU A 1 105 ? -29.021 12.603 4.764 1.00 62.06 105 LEU A CA 1
ATOM 827 C C . LEU A 1 105 ? -28.145 13.820 4.437 1.00 62.06 105 LEU A C 1
ATOM 829 O O . LEU A 1 105 ? -27.306 14.216 5.249 1.00 62.06 105 LEU A O 1
ATOM 833 N N . LYS A 1 106 ? -28.368 14.483 3.292 1.00 66.62 106 LYS A N 1
ATOM 834 C CA . LYS A 1 106 ? -27.680 15.745 2.954 1.00 66.62 106 LYS A CA 1
ATOM 835 C C . LYS A 1 106 ? -27.963 16.842 3.986 1.00 66.62 106 LYS A C 1
ATOM 837 O O . LYS A 1 106 ? -27.030 17.527 4.417 1.00 66.62 106 LYS A O 1
ATOM 842 N N . LYS A 1 107 ? -29.224 17.003 4.409 1.00 69.56 107 LYS A N 1
ATOM 843 C CA . LYS A 1 107 ? -29.622 17.957 5.460 1.00 69.56 107 LYS A CA 1
ATOM 844 C C . LYS A 1 107 ? -28.969 17.612 6.797 1.00 69.56 107 LYS A C 1
ATOM 846 O O . LYS A 1 107 ? -28.392 18.503 7.418 1.00 69.56 107 LYS A O 1
ATOM 851 N N . ALA A 1 108 ? -28.982 16.340 7.197 1.00 66.88 108 ALA A N 1
ATOM 852 C CA . ALA A 1 108 ? -28.340 15.869 8.422 1.00 66.88 108 ALA A CA 1
ATOM 853 C C . ALA A 1 108 ? -26.827 16.146 8.410 1.00 66.88 108 ALA A C 1
ATOM 855 O O . ALA A 1 108 ? -26.304 16.749 9.345 1.00 66.88 108 ALA A O 1
ATOM 856 N N . ILE A 1 109 ? -26.131 15.818 7.314 1.00 69.56 109 ILE A N 1
ATOM 857 C CA . ILE A 1 109 ? -24.698 16.105 7.148 1.00 69.56 109 ILE A CA 1
ATOM 858 C C . ILE A 1 109 ? -24.425 17.611 7.250 1.00 69.56 109 ILE A C 1
ATOM 860 O O . ILE A 1 109 ? -23.479 18.017 7.927 1.00 69.56 109 ILE A O 1
ATOM 864 N N . SER A 1 110 ? -25.232 18.449 6.590 1.00 71.75 110 SER A N 1
ATOM 865 C CA . SER A 1 110 ? -25.087 19.910 6.644 1.00 71.75 110 SER A CA 1
ATOM 866 C C . SER A 1 110 ? -25.274 20.446 8.068 1.00 71.75 110 SER A C 1
ATOM 868 O O . SER A 1 110 ? -24.410 21.168 8.577 1.00 71.75 110 SER A O 1
ATOM 870 N N . PHE A 1 111 ? -26.349 20.022 8.738 1.00 77.69 111 PHE A N 1
ATOM 871 C CA . PHE A 1 111 ? -26.671 20.391 10.114 1.00 77.69 111 PHE A CA 1
ATOM 872 C C . PHE A 1 111 ? -25.551 19.994 11.086 1.00 77.69 111 PHE A C 1
ATOM 874 O O . PHE A 1 111 ? -25.012 20.850 11.790 1.00 77.69 111 PHE A O 1
ATOM 881 N N . SER A 1 112 ? -25.124 18.727 11.070 1.00 73.50 112 SER A N 1
ATOM 882 C CA . SER A 1 112 ? -24.051 18.232 11.938 1.00 73.50 112 SER A CA 1
ATOM 883 C C . SER A 1 112 ? -22.734 18.961 11.680 1.00 73.50 112 SER A C 1
ATOM 885 O O . SER A 1 112 ? -22.054 19.356 12.626 1.00 73.50 112 SER A O 1
ATOM 887 N N . ARG A 1 113 ? -22.370 19.210 10.413 1.00 80.56 113 ARG A N 1
ATOM 888 C CA . ARG A 1 113 ? -21.148 19.960 10.071 1.00 80.56 113 ARG A CA 1
ATOM 889 C C . ARG A 1 113 ? -21.189 21.391 10.593 1.00 80.56 113 ARG A C 1
ATOM 891 O O . ARG A 1 113 ? -20.170 21.874 11.083 1.00 80.56 113 ARG A O 1
ATOM 898 N N . HIS A 1 114 ? -22.328 22.070 10.471 1.00 79.44 114 HIS A N 1
ATOM 899 C CA . HIS A 1 114 ? -22.494 23.427 10.984 1.00 79.44 114 HIS A CA 1
ATOM 900 C C . HIS A 1 114 ? -22.353 23.458 12.510 1.00 79.44 114 HIS A C 1
ATOM 902 O O . HIS A 1 114 ? -21.549 24.227 13.038 1.00 79.44 114 HIS A O 1
ATOM 908 N N . HIS A 1 115 ? -23.053 22.561 13.207 1.00 80.81 115 HIS A N 1
ATOM 909 C CA . HIS A 1 115 ? -23.017 22.494 14.665 1.00 80.81 115 HIS A CA 1
ATOM 910 C C . HIS A 1 115 ? -21.613 22.168 15.194 1.00 80.81 115 HIS A C 1
ATOM 912 O O . HIS A 1 115 ? -21.097 22.876 16.055 1.00 80.81 115 HIS A O 1
ATOM 918 N N . LEU A 1 116 ? -20.938 21.172 14.612 1.00 85.44 116 LEU A N 1
ATOM 919 C CA . LEU A 1 116 ? -19.569 20.806 14.987 1.00 85.44 116 LEU A CA 1
ATOM 920 C C . LEU A 1 116 ? -18.572 21.956 14.765 1.00 85.44 116 LEU A C 1
ATOM 922 O O . LEU A 1 116 ? -17.713 22.190 15.614 1.00 85.44 116 LEU A O 1
ATOM 926 N N . LYS A 1 117 ? -18.701 22.718 13.667 1.00 88.25 117 LYS A N 1
ATOM 927 C CA . LYS A 1 117 ? -17.884 23.924 13.434 1.00 88.25 117 LYS A CA 1
ATOM 928 C C . LYS A 1 117 ? -18.131 24.993 14.496 1.00 88.25 117 LYS A C 1
ATOM 930 O O . LYS A 1 117 ? -17.169 25.556 15.011 1.00 88.25 117 LYS A O 1
ATOM 935 N N . SER A 1 118 ? -19.394 25.246 14.839 1.00 87.31 118 SER A N 1
ATOM 936 C CA . SER A 1 118 ? -19.750 26.208 15.885 1.00 87.31 118 SER A CA 1
ATOM 937 C C . SER A 1 118 ? -19.183 25.787 17.242 1.00 87.31 118 SER A C 1
ATOM 939 O O . SER A 1 118 ? -18.554 26.594 17.917 1.00 87.31 118 SER A O 1
ATOM 941 N N . MET A 1 119 ? -19.327 24.514 17.625 1.00 86.56 119 MET A N 1
ATOM 942 C CA . MET A 1 119 ? -18.785 23.992 18.886 1.00 86.56 119 MET A CA 1
ATOM 943 C C . MET A 1 119 ? -17.261 24.136 18.978 1.00 86.56 119 MET A C 1
ATOM 945 O O . MET A 1 119 ? -16.739 24.427 20.054 1.00 86.56 119 MET A O 1
ATOM 949 N N . MET A 1 120 ? -16.548 23.962 17.858 1.00 87.25 120 MET A N 1
ATOM 950 C CA . MET A 1 120 ? -15.106 24.208 17.791 1.00 87.25 120 MET A CA 1
ATOM 951 C C . MET A 1 120 ? -14.755 25.685 17.997 1.00 87.25 120 MET A C 1
ATOM 953 O O . MET A 1 120 ? -13.811 25.990 18.718 1.00 87.25 120 MET A O 1
ATOM 957 N N . GLN A 1 121 ? -15.502 26.598 17.372 1.00 87.31 121 GLN A N 1
ATOM 958 C CA . GLN A 1 121 ? -15.262 28.042 17.470 1.00 87.31 121 GLN A CA 1
ATOM 959 C C . GLN A 1 121 ? -15.555 28.588 18.871 1.00 87.31 121 GLN A C 1
ATOM 961 O O . GLN A 1 121 ? -14.844 29.470 19.342 1.00 87.31 121 GLN A O 1
ATOM 966 N N . CYS A 1 122 ? -16.556 28.034 19.556 1.00 86.19 122 CYS A N 1
ATOM 967 C CA . CYS A 1 122 ? -16.908 28.419 20.922 1.00 86.19 122 CYS A CA 1
ATOM 968 C C . CYS A 1 122 ? -15.972 27.831 21.995 1.00 86.19 122 CYS A C 1
ATOM 970 O O . CYS A 1 122 ? -16.160 28.119 23.171 1.00 86.19 122 CYS A O 1
ATOM 972 N N . GLY A 1 123 ? -14.991 26.993 21.631 1.00 83.94 123 GLY A N 1
ATOM 973 C CA . GLY A 1 123 ? -14.086 26.358 22.599 1.00 83.94 123 GLY A CA 1
ATOM 974 C C . GLY A 1 123 ? -14.756 25.310 23.500 1.00 83.94 123 GLY A C 1
ATOM 975 O O . GLY A 1 123 ? -14.185 24.914 24.513 1.00 83.94 123 GLY A O 1
ATOM 976 N N . ASN A 1 124 ? -15.951 24.834 23.132 1.00 84.69 124 ASN A N 1
ATOM 977 C CA . ASN A 1 124 ? -16.738 23.895 23.942 1.00 84.69 124 ASN A CA 1
ATOM 978 C C . ASN A 1 124 ? -16.182 22.461 23.912 1.00 84.69 124 ASN A C 1
ATOM 980 O O . ASN A 1 124 ? -16.548 21.633 24.744 1.00 84.69 124 ASN A O 1
ATOM 984 N N . LEU A 1 125 ? -15.316 22.148 22.946 1.00 86.25 125 LEU A N 1
ATOM 985 C CA . LEU A 1 125 ? -14.720 20.825 22.782 1.00 86.25 125 LEU A CA 1
ATOM 986 C C . LEU A 1 125 ? -13.324 20.789 23.401 1.00 86.25 125 LEU A C 1
ATOM 988 O O . LEU A 1 125 ? -12.442 21.553 23.014 1.00 86.25 125 LEU A O 1
ATOM 992 N N . LYS A 1 126 ? -13.113 19.857 24.333 1.00 89.00 126 LYS A N 1
ATOM 993 C CA . LYS A 1 126 ? -11.803 19.593 24.936 1.00 89.00 126 LYS A CA 1
ATOM 994 C C . LYS A 1 126 ? -11.015 18.578 24.107 1.00 89.00 126 LYS A C 1
ATOM 996 O O . LYS A 1 126 ? -11.585 17.736 23.412 1.00 89.00 126 LYS A O 1
ATOM 1001 N N . HIS A 1 127 ? -9.693 18.626 24.222 1.00 88.50 127 HIS A N 1
ATOM 1002 C CA . HIS A 1 127 ? -8.815 17.580 23.704 1.00 88.50 127 HIS A CA 1
ATOM 1003 C C . HIS A 1 127 ? -9.121 16.240 24.422 1.00 88.50 127 HIS A C 1
ATOM 1005 O O . HIS A 1 127 ? -9.231 16.253 25.650 1.00 88.50 127 HIS A O 1
ATOM 1011 N N . PRO A 1 128 ? -9.194 15.082 23.727 1.00 91.69 128 PRO A N 1
ATOM 1012 C CA . PRO A 1 128 ? -8.854 14.856 22.311 1.00 91.69 128 PRO A CA 1
ATOM 1013 C C . PRO A 1 128 ? -10.008 15.062 21.315 1.00 91.69 128 PRO A C 1
ATOM 1015 O O . PRO A 1 128 ? -9.781 15.070 20.106 1.00 91.69 128 PRO A O 1
ATOM 1018 N N . LEU A 1 129 ? -11.242 15.239 21.795 1.00 90.00 129 LEU A N 1
ATOM 1019 C CA . LEU A 1 129 ? -12.440 15.320 20.954 1.00 90.00 129 LEU A CA 1
ATOM 1020 C C . LEU A 1 129 ? -12.382 16.488 19.955 1.00 90.00 129 LEU A C 1
ATOM 1022 O O . LEU A 1 129 ? -12.808 16.345 18.810 1.00 90.00 129 LEU A O 1
ATOM 1026 N N . SER A 1 130 ? -11.796 17.623 20.347 1.00 90.56 130 SER A N 1
ATOM 1027 C CA . SER A 1 130 ? -11.576 18.769 19.454 1.00 90.56 130 SER A CA 1
ATOM 1028 C C . SER A 1 130 ? -10.775 18.407 18.197 1.00 90.56 130 SER A C 1
ATOM 1030 O O . SER A 1 130 ? -11.112 18.854 17.098 1.00 90.56 130 SER A O 1
ATOM 1032 N N . ASP A 1 131 ? -9.743 17.572 18.336 1.00 90.50 131 ASP A N 1
ATOM 1033 C CA . ASP A 1 131 ? -8.856 17.190 17.233 1.00 90.50 131 ASP A CA 1
ATOM 1034 C C . ASP A 1 131 ? -9.528 16.169 16.309 1.00 90.50 131 ASP A C 1
ATOM 1036 O O . ASP A 1 131 ? -9.408 16.261 15.084 1.00 90.50 131 ASP A O 1
ATOM 1040 N N . GLN A 1 132 ? -10.319 15.257 16.880 1.00 90.25 132 GLN A N 1
ATOM 1041 C CA . GLN A 1 132 ? -11.143 14.314 16.120 1.00 90.25 132 GLN A CA 1
ATOM 1042 C C . GLN A 1 132 ? -12.205 15.027 15.282 1.00 90.25 132 GLN A C 1
ATOM 1044 O O . GLN A 1 132 ? -12.364 14.738 14.090 1.00 90.25 132 GLN A O 1
ATOM 1049 N N . VAL A 1 133 ? -12.904 15.998 15.877 1.00 88.69 133 VAL A N 1
ATOM 1050 C CA . VAL A 1 133 ? -13.908 16.807 15.174 1.00 88.69 133 VAL A CA 1
ATOM 1051 C C . VAL A 1 133 ? -13.250 17.625 14.064 1.00 88.69 133 VAL A C 1
ATOM 1053 O O . VAL A 1 133 ? -13.742 17.631 12.933 1.00 88.69 133 VAL A O 1
ATOM 1056 N N . LYS A 1 134 ? -12.090 18.237 14.337 1.00 90.06 134 LYS A N 1
ATOM 1057 C CA . LYS A 1 134 ? -11.308 18.972 13.333 1.00 90.06 134 LYS A CA 1
ATOM 1058 C C . LYS A 1 134 ? -10.968 18.102 12.122 1.00 90.06 134 LYS A C 1
ATOM 1060 O O . LYS A 1 134 ? -11.187 18.529 10.987 1.00 90.06 134 LYS A O 1
ATOM 1065 N N . ARG A 1 135 ? -10.460 16.884 12.346 1.00 88.38 135 ARG A N 1
ATOM 1066 C CA . ARG A 1 135 ? -10.124 15.949 11.260 1.00 88.38 135 ARG A CA 1
ATOM 1067 C C . ARG A 1 135 ? -11.358 15.503 10.486 1.00 88.38 135 ARG A C 1
ATOM 1069 O O . ARG A 1 135 ? -11.348 15.570 9.262 1.00 88.38 135 ARG A O 1
ATOM 1076 N N . THR A 1 136 ? -12.432 15.136 11.180 1.00 82.19 136 THR A N 1
ATOM 1077 C CA . THR A 1 136 ? -13.682 14.667 10.556 1.00 82.19 136 THR A CA 1
ATOM 1078 C C . THR A 1 136 ? -14.331 15.742 9.679 1.00 82.19 136 THR A C 1
ATOM 1080 O O . THR A 1 136 ? -14.881 15.444 8.618 1.00 82.19 136 THR A O 1
ATOM 1083 N N . LEU A 1 137 ? -14.248 17.016 10.082 1.00 84.50 137 LEU A N 1
ATOM 1084 C CA . LEU A 1 137 ? -14.750 18.137 9.284 1.00 84.50 137 LEU A CA 1
ATOM 1085 C C . LEU A 1 137 ? -13.949 18.360 7.994 1.00 84.50 137 LEU A C 1
ATOM 1087 O O . LEU A 1 137 ? -14.546 18.779 6.993 1.00 84.50 137 LEU A O 1
ATOM 1091 N N . HIS A 1 138 ? -12.642 18.078 8.025 1.00 83.69 138 HIS A N 1
ATOM 1092 C CA . HIS A 1 138 ? -11.744 18.143 6.872 1.00 83.69 138 HIS A CA 1
ATOM 1093 C C . HIS A 1 138 ? -11.937 16.944 5.931 1.00 83.69 138 HIS A C 1
ATOM 1095 O O . HIS A 1 138 ? -12.180 17.133 4.742 1.00 83.69 138 HIS A O 1
ATOM 1101 N N . LEU A 1 139 ? -11.879 15.717 6.461 1.00 78.38 139 LEU A N 1
ATOM 1102 C CA . LEU A 1 139 ? -12.088 14.478 5.715 1.00 78.38 139 LEU A CA 1
ATOM 1103 C C . LEU A 1 139 ? -12.965 13.516 6.543 1.00 78.38 139 LEU A C 1
ATOM 1105 O O . LEU A 1 139 ? -12.486 12.974 7.539 1.00 78.38 139 LEU A O 1
ATOM 1109 N N . PRO A 1 140 ? -14.238 13.294 6.159 1.00 73.50 140 PRO A N 1
ATOM 1110 C CA . PRO A 1 140 ? -15.147 12.422 6.903 1.00 73.50 140 PRO A CA 1
ATOM 1111 C C . PRO A 1 140 ? -14.611 10.995 7.048 1.00 73.50 140 PRO A C 1
ATOM 1113 O O . PRO A 1 140 ? -14.017 10.470 6.105 1.00 73.50 140 PRO A O 1
ATOM 1116 N N . LEU A 1 141 ? -14.896 10.342 8.182 1.00 68.81 141 LEU A N 1
ATOM 1117 C CA . LEU A 1 141 ? -14.409 8.990 8.500 1.00 68.81 141 LEU A CA 1
ATOM 1118 C C . LEU A 1 141 ? -14.594 7.966 7.360 1.00 68.81 141 LEU A C 1
ATOM 1120 O O . LEU A 1 141 ? -13.611 7.298 7.034 1.00 68.81 141 LEU A O 1
ATOM 1124 N N . PRO A 1 142 ? -15.752 7.881 6.665 1.00 69.50 142 PRO A N 1
ATOM 1125 C CA . PRO A 1 142 ? -15.927 6.929 5.561 1.00 69.50 142 PRO A CA 1
ATOM 1126 C C . PRO A 1 142 ? -15.007 7.173 4.356 1.00 69.50 142 PRO A C 1
ATOM 1128 O O . PRO A 1 142 ? -14.781 6.266 3.564 1.00 69.50 142 PRO A O 1
ATOM 1131 N N . ARG A 1 143 ? -14.483 8.397 4.206 1.00 68.88 143 ARG A N 1
ATOM 1132 C CA . ARG A 1 143 ? -13.553 8.799 3.136 1.00 68.88 143 ARG A CA 1
ATOM 1133 C C . ARG A 1 143 ? -12.099 8.856 3.606 1.00 68.88 143 ARG A C 1
ATOM 1135 O O . ARG A 1 143 ? -11.216 9.182 2.818 1.00 68.88 143 ARG A O 1
ATOM 1142 N N . SER A 1 144 ? -11.843 8.586 4.884 1.00 67.81 144 SER A N 1
ATOM 1143 C CA . SER A 1 144 ? -10.499 8.595 5.452 1.00 67.81 144 SER A CA 1
ATOM 1144 C C . SER A 1 144 ? -9.778 7.269 5.193 1.00 67.81 144 SER A C 1
ATOM 1146 O O . SER A 1 144 ? -10.380 6.192 5.209 1.00 67.81 144 SER A O 1
ATOM 1148 N N . TYR A 1 145 ? -8.460 7.325 4.985 1.00 70.94 145 TYR A N 1
ATOM 1149 C CA . TYR A 1 145 ? -7.640 6.116 4.972 1.00 70.94 145 TYR A CA 1
ATOM 1150 C C . TYR A 1 145 ? -7.614 5.521 6.381 1.00 70.94 145 TYR A C 1
ATOM 1152 O O . TYR A 1 145 ? -6.974 6.078 7.274 1.00 70.94 145 TYR A O 1
ATOM 1160 N N . LYS A 1 146 ? -8.273 4.370 6.568 1.00 74.88 146 LYS A N 1
ATOM 1161 C CA . LYS A 1 146 ? -8.438 3.700 7.874 1.00 74.88 146 LYS A CA 1
ATOM 1162 C C . LYS A 1 146 ? -7.139 3.627 8.675 1.00 74.88 146 LYS A C 1
ATOM 1164 O O . LYS A 1 146 ? -7.129 3.987 9.843 1.00 74.88 146 LYS A O 1
ATOM 1169 N N . ARG A 1 147 ? -6.028 3.246 8.029 1.00 78.00 147 ARG A N 1
ATOM 1170 C CA . ARG A 1 147 ? -4.708 3.172 8.678 1.00 78.00 147 ARG A CA 1
ATOM 1171 C C . ARG A 1 147 ? -4.290 4.512 9.280 1.00 78.00 147 ARG A C 1
ATOM 1173 O O . ARG A 1 147 ? -3.862 4.537 10.425 1.00 78.00 147 ARG A O 1
ATOM 1180 N N . VAL A 1 148 ? -4.437 5.607 8.532 1.00 77.50 148 VAL A N 1
ATOM 1181 C CA . VAL A 1 148 ? -4.065 6.961 8.968 1.00 77.50 148 VAL A CA 1
ATOM 1182 C C . VAL A 1 148 ? -4.941 7.417 10.130 1.00 77.50 148 VAL A C 1
ATOM 1184 O O . VAL A 1 148 ? -4.412 7.930 11.114 1.00 77.50 148 VAL A O 1
ATOM 1187 N N . GLU A 1 149 ? -6.256 7.201 10.061 1.00 83.31 149 GLU A N 1
ATOM 1188 C CA . GLU A 1 149 ? -7.156 7.537 11.173 1.00 83.31 149 GLU A CA 1
ATOM 1189 C C . GLU A 1 149 ? -6.832 6.710 12.422 1.00 83.31 149 GLU A C 1
ATOM 1191 O O . GLU A 1 149 ? -6.718 7.274 13.509 1.00 83.31 149 GLU A O 1
ATOM 1196 N N . THR A 1 150 ? -6.550 5.411 12.272 1.00 87.38 150 THR A N 1
ATOM 1197 C CA . THR A 1 150 ? -6.099 4.559 13.380 1.00 87.38 150 THR A CA 1
ATOM 1198 C C . THR A 1 150 ? -4.842 5.102 14.055 1.00 87.38 150 THR A C 1
ATOM 1200 O O . THR A 1 150 ? -4.741 5.025 15.278 1.00 87.38 150 THR A O 1
ATOM 1203 N N . LEU A 1 151 ? -3.888 5.696 13.319 1.00 85.00 151 LEU A N 1
ATOM 1204 C CA . LEU A 1 151 ? -2.694 6.280 13.947 1.00 85.00 151 LEU A CA 1
ATOM 1205 C C . LEU A 1 151 ? -3.048 7.428 14.899 1.00 85.00 151 LEU A C 1
ATOM 1207 O O . LEU A 1 151 ? -2.481 7.496 15.990 1.00 85.00 151 LEU A O 1
ATOM 1211 N N . HIS A 1 152 ? -3.955 8.314 14.483 1.00 88.75 152 HIS A N 1
ATOM 1212 C CA . HIS A 1 152 ? -4.382 9.451 15.294 1.00 88.75 152 HIS A CA 1
ATOM 1213 C C . HIS A 1 152 ? -5.204 8.966 16.488 1.00 88.75 152 HIS A C 1
ATOM 1215 O O . HIS A 1 152 ? -4.846 9.233 17.640 1.00 88.75 152 HIS A O 1
ATOM 1221 N N . TYR A 1 153 ? -6.228 8.154 16.207 1.00 91.25 153 TYR A N 1
ATOM 1222 C CA . TYR A 1 153 ? -7.161 7.659 17.208 1.00 91.25 153 TYR A CA 1
ATOM 1223 C C . TYR A 1 153 ? -6.473 6.828 18.293 1.00 91.25 153 TYR A C 1
ATOM 1225 O O . TYR A 1 153 ? -6.787 6.973 19.467 1.00 91.25 153 TYR A O 1
ATOM 1233 N N . LEU A 1 154 ? -5.453 6.030 17.955 1.00 90.88 154 LEU A N 1
ATOM 1234 C CA . LEU A 1 154 ? -4.706 5.235 18.937 1.00 90.88 154 LEU A CA 1
ATOM 1235 C C . LEU A 1 154 ? -4.088 6.087 20.063 1.00 90.88 154 LEU A C 1
ATOM 1237 O O . LEU A 1 154 ? -4.013 5.646 21.210 1.00 90.88 154 LEU A O 1
ATOM 1241 N N . SER A 1 155 ? -3.623 7.298 19.745 1.00 88.75 155 SER A N 1
ATOM 1242 C CA . SER A 1 155 ? -3.026 8.216 20.728 1.00 88.75 155 SER A CA 1
ATOM 1243 C C . SER A 1 155 ? -4.065 8.996 21.540 1.00 88.75 155 SER A C 1
ATOM 1245 O O . SER A 1 155 ? -3.783 9.455 22.649 1.00 88.75 155 SER A O 1
ATOM 1247 N N . GLU A 1 156 ? -5.263 9.135 20.984 1.00 93.31 156 GLU A N 1
ATOM 1248 C CA . GLU A 1 156 ? -6.371 9.907 21.533 1.00 93.31 156 GLU A CA 1
ATOM 1249 C C . GLU A 1 156 ? -7.266 9.057 22.419 1.00 93.31 156 GLU A C 1
ATOM 1251 O O . GLU A 1 156 ? -7.628 9.507 23.499 1.00 93.31 156 GLU A O 1
ATOM 1256 N N . TYR A 1 157 ? -7.530 7.812 22.020 1.00 93.62 157 TYR A N 1
ATOM 1257 C CA . TYR A 1 157 ? -8.399 6.883 22.733 1.00 93.62 157 TYR A CA 1
ATOM 1258 C C . TYR A 1 157 ? -7.965 6.692 24.187 1.00 93.62 157 TYR A C 1
ATOM 1260 O O . TYR A 1 157 ? -8.786 6.700 25.091 1.00 93.62 157 TYR A O 1
ATOM 1268 N N . GLY A 1 158 ? -6.657 6.621 24.458 1.00 91.00 158 GLY A N 1
ATOM 1269 C CA . GLY A 1 158 ? -6.145 6.528 25.834 1.00 91.00 158 GLY A CA 1
ATOM 1270 C C . GLY A 1 158 ? -6.377 7.766 26.706 1.00 91.00 158 GLY A C 1
ATOM 1271 O O . GLY A 1 158 ? -6.091 7.725 27.898 1.00 91.00 158 GLY A O 1
ATOM 1272 N N . LYS A 1 159 ? -6.848 8.868 26.119 1.00 92.12 159 LYS A N 1
ATOM 1273 C CA . LYS A 1 159 ? -7.180 10.127 26.792 1.00 92.12 159 LYS A CA 1
ATOM 1274 C C . LYS A 1 159 ? -8.694 10.358 26.854 1.00 92.12 159 LYS A C 1
ATOM 1276 O O . LYS A 1 159 ? -9.116 11.362 27.418 1.00 92.12 159 LYS A O 1
ATOM 1281 N N . GLU A 1 160 ? -9.494 9.472 26.261 1.00 91.56 160 GLU A N 1
ATOM 1282 C CA . GLU A 1 160 ? -10.951 9.515 26.354 1.00 91.56 160 GLU A CA 1
ATOM 1283 C C . GLU A 1 160 ? -11.416 8.986 27.714 1.00 91.56 160 GLU A C 1
ATOM 1285 O O . GLU A 1 160 ? -10.856 8.036 28.280 1.00 91.56 160 GLU A O 1
ATOM 1290 N N . GLU A 1 161 ? -12.460 9.617 28.242 1.00 87.06 161 GLU A N 1
ATOM 1291 C CA . GLU A 1 161 ? -13.139 9.164 29.448 1.00 87.06 161 GLU A CA 1
ATOM 1292 C C . GLU A 1 161 ? -13.890 7.858 29.148 1.00 87.06 161 GLU A C 1
ATOM 1294 O O . GLU A 1 161 ? -14.600 7.753 28.152 1.00 87.06 161 GLU A O 1
ATOM 1299 N N . GLY A 1 162 ? -13.692 6.832 29.979 1.00 85.75 162 GLY A N 1
ATOM 1300 C CA . GLY A 1 162 ? -14.310 5.516 29.773 1.00 85.75 162 GLY A CA 1
ATOM 1301 C C . GLY A 1 162 ? -13.628 4.618 28.731 1.00 85.75 162 GLY A C 1
ATOM 1302 O O . GLY A 1 162 ? -14.183 3.577 28.379 1.00 85.75 162 GLY A O 1
ATOM 1303 N N . HIS A 1 163 ? -12.428 4.966 28.247 1.00 91.56 163 HIS A N 1
ATOM 1304 C CA . HIS A 1 163 ? -11.698 4.113 27.306 1.00 91.56 163 HIS A CA 1
ATOM 1305 C C . HIS A 1 163 ? -11.405 2.718 27.883 1.00 91.56 163 HIS A C 1
ATOM 1307 O O . HIS A 1 163 ? -11.103 2.533 29.065 1.00 91.56 163 HIS A O 1
ATOM 1313 N N . ILE A 1 164 ? -11.420 1.711 27.015 1.00 90.81 164 ILE A N 1
ATOM 1314 C CA . ILE A 1 164 ? -11.206 0.321 27.409 1.00 90.81 164 ILE A CA 1
ATOM 1315 C C . ILE A 1 164 ? -9.715 0.008 27.307 1.00 90.81 164 ILE A C 1
ATOM 1317 O O . ILE A 1 164 ? -9.180 -0.266 26.229 1.00 90.81 164 ILE A O 1
ATOM 1321 N N . SER A 1 165 ? -9.026 0.023 28.449 1.00 89.94 165 SER A N 1
ATOM 1322 C CA . SER A 1 165 ? -7.559 -0.062 28.503 1.00 89.94 165 SER A CA 1
ATOM 1323 C C . SER A 1 165 ? -6.998 -1.320 27.830 1.00 89.94 165 SER A C 1
ATOM 1325 O O . SER A 1 165 ? -5.997 -1.251 27.122 1.00 89.94 165 SER A O 1
ATOM 1327 N N . PHE A 1 166 ? -7.667 -2.470 27.963 1.00 87.62 166 PHE A N 1
ATOM 1328 C CA . PHE A 1 166 ? -7.182 -3.706 27.341 1.00 87.62 166 PHE A CA 1
ATOM 1329 C C . PHE A 1 166 ? -7.319 -3.718 25.807 1.00 87.62 166 PHE A C 1
ATOM 1331 O O . PHE A 1 166 ? -6.532 -4.400 25.150 1.00 87.62 166 PHE A O 1
ATOM 1338 N N . LEU A 1 167 ? -8.277 -2.976 25.229 1.00 89.38 167 LEU A N 1
ATOM 1339 C CA . LEU A 1 167 ? -8.387 -2.802 23.774 1.00 89.38 167 LEU A CA 1
ATOM 1340 C C . LEU A 1 167 ? -7.251 -1.924 23.254 1.00 89.38 167 LEU A C 1
ATOM 1342 O O . LEU A 1 167 ? -6.607 -2.269 22.264 1.00 89.38 167 LEU A O 1
ATOM 1346 N N . LEU A 1 168 ? -6.961 -0.833 23.965 1.00 90.75 168 LEU A N 1
ATOM 1347 C CA . LEU A 1 168 ? -5.841 0.044 23.645 1.00 90.75 168 LEU A CA 1
ATOM 1348 C C . LEU A 1 168 ? -4.502 -0.704 23.703 1.00 90.75 168 LEU A C 1
ATOM 1350 O O . LEU A 1 168 ? -3.674 -0.565 22.804 1.00 90.75 168 LEU A O 1
ATOM 1354 N N . ASP A 1 169 ? -4.295 -1.528 24.732 1.00 88.19 169 ASP A N 1
ATOM 1355 C CA . ASP A 1 169 ? -3.089 -2.348 24.873 1.00 88.19 169 ASP A CA 1
ATOM 1356 C C . ASP A 1 169 ? -2.928 -3.358 23.734 1.00 88.19 169 ASP A C 1
ATOM 1358 O O . ASP A 1 169 ? -1.811 -3.583 23.260 1.00 88.19 169 ASP A O 1
ATOM 1362 N N . LEU A 1 170 ? -4.029 -3.982 23.301 1.00 85.75 170 LEU A N 1
ATOM 1363 C CA . LEU A 1 170 ? -4.025 -4.899 22.163 1.00 85.75 170 LEU A CA 1
ATOM 1364 C C . LEU A 1 170 ? -3.645 -4.164 20.878 1.00 85.75 170 LEU A C 1
ATOM 1366 O O . LEU A 1 170 ? -2.717 -4.590 20.195 1.00 85.75 170 LEU A O 1
ATOM 1370 N N . ALA A 1 171 ? -4.299 -3.034 20.598 1.00 87.62 171 ALA A N 1
ATOM 1371 C CA . ALA A 1 171 ? -4.027 -2.219 19.418 1.00 87.62 171 ALA A CA 1
ATOM 1372 C C . ALA A 1 171 ? -2.571 -1.721 19.388 1.00 87.62 171 ALA A C 1
ATOM 1374 O O . ALA A 1 171 ? -1.903 -1.804 18.359 1.00 87.62 171 ALA A O 1
ATOM 1375 N N . LYS A 1 172 ? -2.026 -1.287 20.534 1.00 86.00 172 LYS A N 1
ATOM 1376 C CA . LYS A 1 172 ? -0.605 -0.920 20.662 1.00 86.00 172 LYS A CA 1
ATOM 1377 C C . LYS A 1 172 ? 0.330 -2.108 20.424 1.00 86.00 172 LYS A C 1
ATOM 1379 O O . LYS A 1 172 ? 1.342 -1.943 19.750 1.00 86.00 172 LYS A O 1
ATOM 1384 N N . SER A 1 173 ? 0.013 -3.283 20.970 1.00 79.12 173 SER A N 1
ATOM 1385 C CA . SER A 1 173 ? 0.862 -4.479 20.842 1.00 79.12 173 SER A CA 1
ATOM 1386 C C . SER A 1 173 ? 0.935 -4.965 19.394 1.00 79.12 173 SER A C 1
ATOM 1388 O O . SER A 1 173 ? 2.036 -5.163 18.886 1.00 79.12 173 SER A O 1
ATOM 1390 N N . LEU A 1 174 ? -0.217 -5.067 18.722 1.00 75.69 174 LEU A N 1
ATOM 1391 C CA . LEU A 1 174 ? -0.304 -5.440 17.306 1.00 75.69 174 LEU A CA 1
ATOM 1392 C C . LEU A 1 174 ? 0.400 -4.421 16.417 1.00 75.69 174 LEU A C 1
ATOM 1394 O O . LEU A 1 174 ? 1.143 -4.782 15.517 1.00 75.69 174 LEU A O 1
ATOM 1398 N N . ARG A 1 175 ? 0.267 -3.130 16.728 1.00 72.12 175 ARG A N 1
ATOM 1399 C CA . ARG A 1 175 ? 1.004 -2.097 16.005 1.00 72.12 175 ARG A CA 1
ATOM 1400 C C . ARG A 1 175 ? 2.516 -2.237 16.157 1.00 72.12 175 ARG A C 1
ATOM 1402 O O . ARG A 1 175 ? 3.234 -1.954 15.211 1.00 72.12 175 ARG A O 1
ATOM 1409 N N . ILE A 1 176 ? 3.034 -2.603 17.330 1.00 65.38 176 ILE A N 1
ATOM 1410 C CA . ILE A 1 176 ? 4.485 -2.763 17.520 1.00 65.38 176 ILE A CA 1
ATOM 1411 C C . ILE A 1 176 ? 5.002 -3.954 16.706 1.00 65.38 176 ILE A C 1
ATOM 1413 O O . ILE A 1 176 ? 6.055 -3.835 16.076 1.00 65.38 176 ILE A O 1
ATOM 1417 N N . SER A 1 177 ? 4.265 -5.069 16.680 1.00 61.53 177 SER A N 1
ATOM 1418 C CA . SER A 1 177 ? 4.620 -6.217 15.841 1.00 61.53 177 SER A CA 1
ATOM 1419 C C . SER A 1 177 ? 4.509 -5.901 14.355 1.00 61.53 177 SER A C 1
ATOM 1421 O O . SER A 1 177 ? 5.449 -6.174 13.609 1.00 61.53 177 SER A O 1
ATOM 1423 N N . ASP A 1 178 ? 3.419 -5.253 13.944 1.00 63.12 178 ASP A N 1
ATOM 1424 C CA . ASP A 1 178 ? 3.185 -4.859 12.557 1.00 63.12 178 ASP A CA 1
ATOM 1425 C C . ASP A 1 178 ? 4.204 -3.818 12.121 1.00 63.12 178 ASP A C 1
ATOM 1427 O O . ASP A 1 178 ? 4.753 -3.945 11.042 1.00 63.12 178 ASP A O 1
ATOM 1431 N N . ASN A 1 179 ? 4.573 -2.852 12.964 1.00 61.88 179 ASN A N 1
ATOM 1432 C CA . ASN A 1 179 ? 5.581 -1.853 12.622 1.00 61.88 179 ASN A CA 1
ATOM 1433 C C . ASN A 1 179 ? 6.948 -2.481 12.343 1.00 61.88 179 ASN A C 1
ATOM 1435 O O . ASN A 1 179 ? 7.622 -2.029 11.427 1.00 61.88 179 ASN A O 1
ATOM 1439 N N . GLN A 1 180 ? 7.391 -3.499 13.089 1.00 57.47 180 GLN A N 1
ATOM 1440 C CA . GLN A 1 180 ? 8.663 -4.161 12.759 1.00 57.47 180 GLN A CA 1
ATOM 1441 C C . GLN A 1 180 ? 8.577 -4.951 11.443 1.00 57.47 180 GLN A C 1
ATOM 1443 O O . GLN A 1 180 ? 9.560 -5.024 10.705 1.00 57.47 180 GLN A O 1
ATOM 1448 N N . ARG A 1 181 ? 7.392 -5.484 11.126 1.00 62.25 181 ARG A N 1
ATOM 1449 C CA . ARG A 1 181 ? 7.094 -6.247 9.908 1.00 62.25 181 ARG A CA 1
ATOM 1450 C C . ARG A 1 181 ? 6.947 -5.344 8.676 1.00 62.25 181 ARG A C 1
ATOM 1452 O O . ARG A 1 181 ? 7.597 -5.516 7.655 1.00 62.25 181 ARG A O 1
ATOM 1459 N N . GLU A 1 182 ? 6.151 -4.297 8.782 1.00 63.88 182 GLU A N 1
ATOM 1460 C CA . GLU A 1 182 ? 5.992 -3.274 7.759 1.00 63.88 182 GLU A CA 1
ATOM 1461 C C . GLU A 1 182 ? 7.292 -2.500 7.542 1.00 63.88 182 GLU A C 1
ATOM 1463 O O . GLU A 1 182 ? 7.616 -2.199 6.400 1.00 63.88 182 GLU A O 1
ATOM 1468 N N . MET A 1 183 ? 8.093 -2.236 8.582 1.00 64.00 183 MET A N 1
ATOM 1469 C CA . MET A 1 183 ? 9.363 -1.522 8.416 1.00 64.00 183 MET A CA 1
ATOM 1470 C C . MET A 1 183 ? 10.351 -2.293 7.532 1.00 64.00 183 MET A C 1
ATOM 1472 O O . MET A 1 183 ? 11.044 -1.655 6.741 1.00 64.00 183 MET A O 1
ATOM 1476 N N . TYR A 1 184 ? 10.395 -3.634 7.587 1.00 69.81 184 TYR A N 1
ATOM 1477 C CA . TYR A 1 184 ? 11.235 -4.398 6.653 1.00 69.81 184 TYR A CA 1
ATOM 1478 C C . TYR A 1 184 ? 10.679 -4.362 5.218 1.00 69.81 184 TYR A C 1
ATOM 1480 O O . TYR A 1 184 ? 11.451 -4.221 4.273 1.00 69.81 184 TYR A O 1
ATOM 1488 N N . ARG A 1 185 ? 9.351 -4.429 5.036 1.00 73.69 185 ARG A N 1
ATOM 1489 C CA . ARG A 1 185 ? 8.694 -4.385 3.710 1.00 73.69 185 ARG A CA 1
ATOM 1490 C C . ARG A 1 185 ? 8.845 -3.017 3.048 1.00 73.69 185 ARG A C 1
ATOM 1492 O O . ARG A 1 185 ? 9.235 -2.909 1.889 1.00 73.69 185 ARG A O 1
ATOM 1499 N N . VAL A 1 186 ? 8.617 -1.956 3.818 1.00 78.88 186 VAL A N 1
ATOM 1500 C CA . VAL A 1 186 ? 8.815 -0.563 3.401 1.00 78.88 186 VAL A CA 1
ATOM 1501 C C . VAL A 1 186 ? 10.292 -0.281 3.127 1.00 78.88 186 VAL A C 1
ATOM 1503 O O . VAL A 1 186 ? 10.593 0.525 2.251 1.00 78.88 186 VAL A O 1
ATOM 1506 N N . ALA A 1 187 ? 11.228 -0.956 3.806 1.00 82.56 187 ALA A N 1
ATOM 1507 C CA . ALA A 1 187 ? 12.650 -0.821 3.499 1.00 82.56 187 ALA A CA 1
ATOM 1508 C C . ALA A 1 187 ? 12.994 -1.300 2.077 1.00 82.56 187 ALA A C 1
ATOM 1510 O O . ALA A 1 187 ? 13.807 -0.646 1.426 1.00 82.56 187 ALA A O 1
ATOM 1511 N N . TYR A 1 188 ? 12.350 -2.358 1.563 1.00 82.06 188 TYR A N 1
ATOM 1512 C CA . TYR A 1 188 ? 12.505 -2.775 0.161 1.00 82.06 188 TYR A CA 1
ATOM 1513 C C . TYR A 1 188 ? 11.997 -1.700 -0.804 1.00 82.06 188 TYR A C 1
ATOM 1515 O O . TYR A 1 188 ? 12.752 -1.254 -1.665 1.00 82.06 188 TYR A O 1
ATOM 1523 N N . ALA A 1 189 ? 10.766 -1.210 -0.617 1.00 84.06 189 ALA A N 1
ATOM 1524 C CA . ALA A 1 189 ? 10.202 -0.162 -1.474 1.00 84.06 189 ALA A CA 1
ATOM 1525 C C . ALA A 1 189 ? 11.035 1.132 -1.432 1.00 84.06 189 ALA A C 1
ATOM 1527 O O . ALA A 1 189 ? 11.331 1.728 -2.465 1.00 84.06 189 ALA A O 1
ATOM 1528 N N . LYS A 1 190 ? 11.492 1.534 -0.240 1.00 84.56 190 LYS A N 1
ATOM 1529 C CA . LYS A 1 190 ? 12.386 2.683 -0.059 1.00 84.56 190 LYS A CA 1
ATOM 1530 C C . LYS A 1 190 ? 13.709 2.492 -0.802 1.00 84.56 190 LYS A C 1
ATOM 1532 O O . LYS A 1 190 ? 14.168 3.428 -1.450 1.00 84.56 190 LYS A O 1
ATOM 1537 N N . LYS A 1 191 ? 14.321 1.308 -0.706 1.00 88.81 191 LYS A N 1
ATOM 1538 C CA . LYS A 1 191 ? 15.581 0.991 -1.390 1.00 88.81 191 LYS A CA 1
ATOM 1539 C C . LYS A 1 191 ? 15.420 1.057 -2.909 1.00 88.81 191 LYS A C 1
ATOM 1541 O O . LYS A 1 191 ? 16.255 1.668 -3.569 1.00 88.81 191 LYS A O 1
ATOM 1546 N N . GLU A 1 192 ? 14.347 0.491 -3.457 1.00 86.69 192 GLU A N 1
ATOM 1547 C CA . GLU A 1 192 ? 14.086 0.563 -4.900 1.00 86.69 192 GLU A CA 1
ATOM 1548 C C . GLU A 1 192 ? 13.784 1.993 -5.363 1.00 86.69 192 GLU A C 1
ATOM 1550 O O . GLU A 1 192 ? 14.295 2.423 -6.394 1.00 86.69 192 GLU A O 1
ATOM 1555 N N . PHE A 1 193 ? 13.062 2.786 -4.568 1.00 88.06 193 PHE A N 1
ATOM 1556 C CA . PHE A 1 193 ? 12.834 4.201 -4.871 1.00 88.06 193 PHE A CA 1
ATOM 1557 C C . PHE A 1 193 ? 14.137 5.018 -4.894 1.00 88.06 193 PHE A C 1
ATOM 1559 O O . PHE A 1 193 ? 14.322 5.883 -5.751 1.00 88.06 193 PHE A O 1
ATOM 1566 N N . GLN A 1 194 ? 15.064 4.737 -3.972 1.00 90.19 194 GLN A N 1
ATOM 1567 C CA . GLN A 1 194 ? 16.386 5.372 -3.949 1.00 90.19 194 GLN A CA 1
ATOM 1568 C C . GLN A 1 194 ? 17.201 5.036 -5.203 1.00 90.19 194 GLN A C 1
ATOM 1570 O O . GLN A 1 194 ? 17.803 5.938 -5.783 1.00 90.19 194 GLN A O 1
ATOM 1575 N N . LYS A 1 195 ? 17.191 3.772 -5.649 1.00 90.62 195 LYS A N 1
ATOM 1576 C CA . LYS A 1 195 ? 17.838 3.376 -6.910 1.00 90.62 195 LYS A CA 1
ATOM 1577 C C . LYS A 1 195 ? 17.213 4.088 -8.106 1.00 90.62 195 LYS A C 1
ATOM 1579 O O . LYS A 1 195 ? 17.938 4.679 -8.894 1.00 90.62 195 LYS A O 1
ATOM 1584 N N . LEU A 1 196 ? 15.882 4.089 -8.202 1.00 88.69 196 LEU A N 1
ATOM 1585 C CA . LEU A 1 196 ? 15.155 4.766 -9.278 1.00 88.69 196 LEU A CA 1
ATOM 1586 C C . LEU A 1 196 ? 15.510 6.257 -9.351 1.00 88.69 196 LEU A C 1
ATOM 1588 O O . LEU A 1 196 ? 15.770 6.781 -10.428 1.00 88.69 196 LEU A O 1
ATOM 1592 N N . SER A 1 197 ? 15.582 6.922 -8.195 1.00 90.00 197 SER A N 1
ATOM 1593 C CA . SER A 1 197 ? 15.981 8.331 -8.108 1.00 90.00 197 SER A CA 1
ATOM 1594 C C . SER A 1 197 ? 17.410 8.556 -8.618 1.00 90.00 197 SER A C 1
ATOM 1596 O O . SER A 1 197 ? 17.669 9.550 -9.289 1.00 90.00 197 SER A O 1
ATOM 1598 N N . HIS A 1 198 ? 18.333 7.631 -8.330 1.00 90.75 198 HIS A N 1
ATOM 1599 C CA . HIS A 1 198 ? 19.700 7.684 -8.847 1.00 90.75 198 HIS A CA 1
ATOM 1600 C C . HIS A 1 198 ? 19.746 7.506 -10.372 1.00 90.75 198 HIS A C 1
ATOM 1602 O O . HIS A 1 198 ? 20.451 8.251 -11.043 1.00 90.75 198 HIS A O 1
ATOM 1608 N N . TYR A 1 199 ? 18.953 6.585 -10.926 1.00 89.38 199 TYR A N 1
ATOM 1609 C CA . TYR A 1 199 ? 18.882 6.379 -12.375 1.00 89.38 199 TYR A CA 1
ATOM 1610 C C . TYR A 1 199 ? 18.275 7.578 -13.112 1.00 89.38 199 TYR A C 1
ATOM 1612 O O . TYR A 1 199 ? 18.802 7.972 -14.147 1.00 89.38 199 TYR A O 1
ATOM 1620 N N . PHE A 1 200 ? 17.226 8.207 -12.570 1.00 84.38 200 PHE A N 1
ATOM 1621 C CA . PHE A 1 200 ? 16.688 9.443 -13.152 1.00 84.38 200 PHE A CA 1
ATOM 1622 C C . PHE A 1 200 ? 17.692 10.593 -13.112 1.00 84.38 200 PHE A C 1
ATOM 1624 O O . PHE A 1 200 ? 17.783 11.355 -14.070 1.00 84.38 200 PHE A O 1
ATOM 1631 N N . LEU A 1 201 ? 18.455 10.720 -12.021 1.00 88.94 201 LEU A N 1
ATOM 1632 C CA . LEU A 1 201 ? 19.515 11.721 -11.944 1.00 88.94 201 LEU A CA 1
ATOM 1633 C C . LEU A 1 201 ? 20.581 11.472 -13.019 1.00 88.94 201 LEU A C 1
ATOM 1635 O O . LEU A 1 201 ? 20.942 12.401 -13.731 1.00 88.94 201 LEU A O 1
ATOM 1639 N N . GLN A 1 202 ? 21.021 10.223 -13.181 1.00 88.56 202 GLN A N 1
ATOM 1640 C CA . GLN A 1 202 ? 21.983 9.842 -14.215 1.00 88.56 202 GLN A CA 1
ATOM 1641 C C . GLN A 1 202 ? 21.458 10.140 -15.631 1.00 88.56 202 GLN A C 1
ATOM 1643 O O . GLN A 1 202 ? 22.189 10.686 -16.453 1.00 88.56 202 GLN A O 1
ATOM 1648 N N . GLU A 1 203 ? 20.190 9.831 -15.917 1.00 85.19 203 GLU A N 1
ATOM 1649 C CA . GLU A 1 203 ? 19.549 10.134 -17.206 1.00 85.19 203 GLU A CA 1
ATOM 1650 C C . GLU A 1 203 ? 19.493 11.647 -17.470 1.00 85.19 203 GLU A C 1
ATOM 1652 O O . GLU A 1 203 ? 19.833 12.103 -18.565 1.00 85.19 203 GLU A O 1
ATOM 1657 N N . ALA A 1 204 ? 19.161 12.443 -16.448 1.00 85.31 204 ALA A N 1
ATOM 1658 C CA . ALA A 1 204 ? 19.164 13.900 -16.536 1.00 85.31 204 ALA A CA 1
ATOM 1659 C C . ALA A 1 204 ? 20.575 14.476 -16.753 1.00 85.31 204 ALA A C 1
ATOM 1661 O O . ALA A 1 204 ? 20.748 15.383 -17.566 1.00 85.31 204 ALA A O 1
ATOM 1662 N N . GLU A 1 205 ? 21.593 13.946 -16.070 1.00 87.06 205 GLU A N 1
ATOM 1663 C CA . GLU A 1 205 ? 22.994 14.348 -16.251 1.00 87.06 205 GLU A CA 1
ATOM 1664 C C . GLU A 1 205 ? 23.506 14.013 -17.656 1.00 87.06 205 GLU A C 1
ATOM 1666 O O . GLU A 1 205 ? 24.204 14.822 -18.271 1.00 87.06 205 GLU A O 1
ATOM 1671 N N . TRP A 1 206 ? 23.157 12.842 -18.190 1.00 86.44 206 TRP A N 1
ATOM 1672 C CA . TRP A 1 206 ? 23.521 12.444 -19.550 1.00 86.44 206 TRP A CA 1
ATOM 1673 C C . TRP A 1 206 ? 22.857 13.327 -20.601 1.00 86.44 206 TRP A C 1
ATOM 1675 O O . TRP A 1 206 ? 23.530 13.766 -21.534 1.00 86.44 206 TRP A O 1
ATOM 1685 N N . SER A 1 207 ? 21.573 13.639 -20.417 1.00 81.00 207 SER A N 1
ATOM 1686 C CA . SER A 1 207 ? 20.845 14.576 -21.273 1.00 81.00 207 SER A CA 1
ATOM 1687 C C . SER A 1 207 ? 21.470 15.975 -21.231 1.00 81.00 207 SER A C 1
ATOM 1689 O O . SER A 1 207 ? 21.804 16.530 -22.275 1.00 81.00 207 SER A O 1
ATOM 1691 N N . TYR A 1 208 ? 21.728 16.514 -20.034 1.00 82.62 208 TYR A N 1
ATOM 1692 C CA . TYR A 1 208 ? 22.311 17.847 -19.859 1.00 82.62 208 TYR A CA 1
ATOM 1693 C C . TYR A 1 208 ? 23.701 17.979 -20.496 1.00 82.62 208 TYR A C 1
ATOM 1695 O O . TYR A 1 208 ? 24.005 18.984 -21.138 1.00 82.62 208 TYR A O 1
ATOM 1703 N N . ASN A 1 209 ? 24.545 16.955 -20.345 1.00 85.62 209 ASN A N 1
ATOM 1704 C CA . ASN A 1 209 ? 25.910 16.964 -20.870 1.00 85.62 209 ASN A CA 1
ATOM 1705 C C . ASN A 1 209 ? 26.006 16.559 -22.351 1.00 85.62 209 ASN 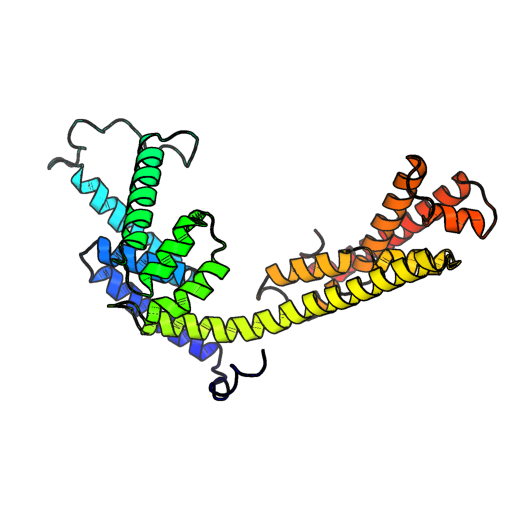A C 1
ATOM 1707 O O . ASN A 1 209 ? 27.119 16.450 -22.866 1.00 85.62 209 ASN A O 1
ATOM 1711 N N . ASN A 1 210 ? 24.881 16.313 -23.036 1.00 80.31 210 ASN A N 1
ATOM 1712 C CA . ASN A 1 210 ? 24.846 15.729 -24.383 1.00 80.31 210 ASN A CA 1
ATOM 1713 C C . ASN A 1 210 ? 25.722 14.469 -24.489 1.00 80.31 210 ASN A C 1
ATOM 1715 O O . ASN A 1 210 ? 26.450 14.269 -25.466 1.00 80.31 210 ASN A O 1
ATOM 1719 N N . HIS A 1 211 ? 25.699 13.636 -23.446 1.00 78.62 211 HIS A N 1
ATOM 1720 C CA . HIS A 1 211 ? 26.513 12.435 -23.396 1.00 78.62 211 HIS A CA 1
ATOM 1721 C C . HIS A 1 211 ? 26.095 11.484 -24.525 1.00 78.62 211 HIS A C 1
ATOM 1723 O O . HIS A 1 211 ? 24.918 11.138 -24.686 1.00 78.62 211 HIS A O 1
ATOM 1729 N N . MET A 1 212 ? 27.066 11.072 -25.338 1.00 74.69 212 MET A N 1
ATOM 1730 C CA . MET A 1 212 ? 26.837 10.101 -26.400 1.00 74.69 212 MET A CA 1
ATOM 1731 C C . MET A 1 212 ? 26.917 8.693 -25.818 1.00 74.69 212 MET A C 1
ATOM 1733 O O . MET A 1 212 ? 28.007 8.153 -25.667 1.00 74.69 212 MET A O 1
ATOM 1737 N N . THR A 1 213 ? 25.760 8.132 -25.478 1.00 79.25 213 THR A N 1
ATOM 1738 C CA . THR A 1 213 ? 25.619 6.750 -25.017 1.00 79.25 213 THR A CA 1
ATOM 1739 C C . THR A 1 213 ? 25.597 5.790 -26.190 1.00 79.25 213 THR A C 1
ATOM 1741 O O . THR A 1 213 ? 25.073 6.123 -27.262 1.00 79.25 213 THR A O 1
ATOM 1744 N N . SER A 1 214 ? 26.122 4.587 -25.965 1.00 86.38 214 SER A N 1
ATOM 1745 C CA . SER A 1 214 ? 25.865 3.474 -26.868 1.00 86.38 214 SER A CA 1
ATOM 1746 C C . SER A 1 214 ? 24.413 2.988 -26.776 1.00 86.38 214 SER A C 1
ATOM 1748 O O . SER A 1 214 ? 23.705 3.268 -25.802 1.00 86.38 214 SER A O 1
ATOM 1750 N N . PHE A 1 215 ? 23.947 2.229 -27.767 1.00 84.94 215 PHE A N 1
ATOM 1751 C CA . PHE A 1 215 ? 22.627 1.606 -27.762 1.00 84.94 215 PHE A CA 1
ATOM 1752 C C . PHE A 1 215 ? 22.438 0.713 -26.531 1.00 84.94 215 PHE A C 1
ATOM 1754 O O . PHE A 1 215 ? 21.414 0.801 -25.853 1.00 84.94 215 PHE A O 1
ATOM 1761 N N . GLU A 1 216 ? 23.436 -0.107 -26.198 1.00 86.81 216 GLU A N 1
ATOM 1762 C CA . GLU A 1 216 ? 23.374 -1.010 -25.046 1.00 86.81 216 GLU A CA 1
ATOM 1763 C C . GLU A 1 216 ? 23.303 -0.243 -23.719 1.00 86.81 216 GLU A C 1
ATOM 1765 O O . GLU A 1 216 ? 22.488 -0.577 -22.855 1.00 86.81 216 GLU A O 1
ATOM 1770 N N . GLU A 1 217 ? 24.092 0.825 -23.568 1.00 86.88 217 GLU A N 1
ATOM 1771 C CA . GLU A 1 217 ? 24.053 1.689 -22.381 1.00 86.88 217 GLU A CA 1
ATOM 1772 C C . GLU A 1 217 ? 22.715 2.421 -22.253 1.00 86.88 217 GLU A C 1
ATOM 1774 O O . GLU A 1 217 ? 22.156 2.498 -21.154 1.00 86.88 217 GLU A O 1
ATOM 1779 N N . GLN A 1 218 ? 22.166 2.909 -23.370 1.00 85.56 218 GLN A N 1
ATOM 1780 C CA . GLN A 1 218 ? 20.856 3.552 -23.388 1.00 85.56 218 GLN A CA 1
ATOM 1781 C C . GLN A 1 218 ? 19.759 2.569 -22.977 1.00 85.56 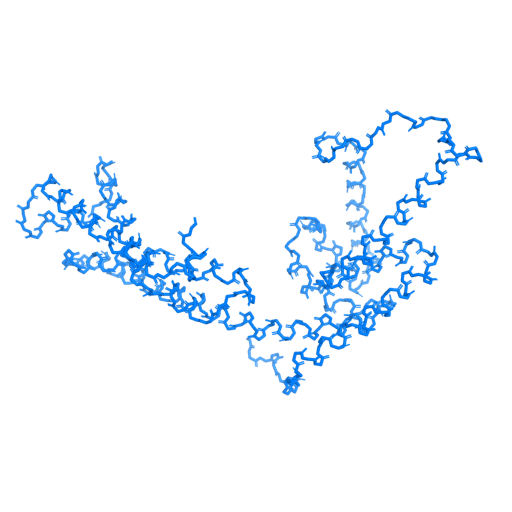218 GLN A C 1
ATOM 1783 O O . GLN A 1 218 ? 18.922 2.902 -22.138 1.00 85.56 218 GLN A O 1
ATOM 1788 N N . VAL A 1 219 ? 19.757 1.348 -23.521 1.00 85.94 219 VAL A N 1
ATOM 1789 C CA . VAL A 1 219 ? 18.791 0.303 -23.147 1.00 85.94 219 VAL A CA 1
ATOM 1790 C C . VAL A 1 219 ? 18.937 -0.056 -21.669 1.00 85.94 219 VAL A C 1
ATOM 1792 O O . VAL A 1 219 ? 17.935 -0.151 -20.958 1.00 85.94 219 VAL A O 1
ATOM 1795 N N . ALA A 1 220 ? 20.165 -0.204 -21.168 1.00 88.00 220 ALA A N 1
ATOM 1796 C CA . ALA A 1 220 ? 20.417 -0.531 -19.769 1.00 88.00 220 ALA A CA 1
ATOM 1797 C C . ALA A 1 220 ? 19.879 0.549 -18.817 1.00 88.00 220 ALA A C 1
ATOM 1799 O O . ALA A 1 220 ? 19.149 0.221 -17.878 1.00 88.00 220 ALA A O 1
ATOM 1800 N N . LEU A 1 221 ? 20.185 1.827 -19.068 1.00 86.31 221 LEU A N 1
ATOM 1801 C CA . LEU A 1 221 ? 19.713 2.924 -18.223 1.00 86.31 221 LEU A CA 1
ATOM 1802 C C . LEU A 1 221 ? 18.195 3.104 -18.325 1.00 86.31 221 LEU A C 1
ATOM 1804 O O . LEU A 1 221 ? 17.511 3.136 -17.304 1.00 86.31 221 LEU A O 1
ATOM 1808 N N . SER A 1 222 ? 17.653 3.140 -19.541 1.00 82.25 222 SER A N 1
ATOM 1809 C CA . SER A 1 222 ? 16.222 3.366 -19.782 1.00 82.25 222 SER A CA 1
ATOM 1810 C C . SER A 1 222 ? 15.329 2.238 -19.238 1.00 82.25 222 SER A C 1
ATOM 1812 O O . SER A 1 222 ? 14.184 2.476 -18.839 1.00 82.25 222 SER A O 1
ATOM 1814 N N . THR A 1 223 ? 15.861 1.014 -19.145 1.00 84.69 223 THR A N 1
ATOM 1815 C CA . THR A 1 223 ? 15.231 -0.112 -18.434 1.00 84.69 223 THR A CA 1
ATOM 1816 C C . THR A 1 223 ? 15.168 0.141 -16.928 1.00 84.69 223 THR A C 1
ATOM 1818 O O . THR A 1 223 ? 14.184 -0.204 -16.278 1.00 84.69 223 THR A O 1
ATOM 1821 N N . LYS A 1 224 ? 16.219 0.732 -16.348 1.00 83.06 224 LYS A N 1
ATOM 1822 C CA . LYS A 1 224 ? 16.312 1.026 -14.911 1.00 83.06 224 LYS A CA 1
ATOM 1823 C C . LYS A 1 224 ? 15.506 2.255 -14.490 1.00 83.06 224 LYS A C 1
ATOM 1825 O O . LYS A 1 224 ? 15.035 2.298 -13.356 1.00 83.06 224 LYS A O 1
ATOM 1830 N N . THR A 1 225 ? 15.311 3.215 -15.390 1.00 79.88 225 THR A N 1
ATOM 1831 C CA . THR A 1 225 ? 14.425 4.371 -15.168 1.00 79.88 225 THR A CA 1
ATOM 1832 C C . THR A 1 225 ? 12.951 4.025 -15.369 1.00 79.88 225 THR A C 1
ATOM 1834 O O . THR A 1 225 ? 12.068 4.779 -14.960 1.00 79.88 225 THR A O 1
ATOM 1837 N N . LEU A 1 226 ? 12.655 2.847 -15.923 1.00 73.62 226 LEU A N 1
ATOM 1838 C CA . LEU A 1 226 ? 11.304 2.319 -15.950 1.00 73.62 226 LEU A CA 1
ATOM 1839 C C . LEU A 1 226 ? 10.915 1.844 -14.545 1.00 73.62 226 LEU A C 1
ATOM 1841 O O . LEU A 1 226 ? 11.534 0.949 -13.969 1.00 73.62 226 LEU A O 1
ATOM 1845 N N . THR A 1 227 ? 9.854 2.421 -13.988 1.00 77.69 227 THR A N 1
ATOM 1846 C CA . THR A 1 227 ? 9.405 2.247 -12.593 1.00 77.69 227 THR A CA 1
ATOM 1847 C C . THR A 1 227 ? 8.929 0.830 -12.229 1.00 77.69 227 THR A C 1
ATOM 1849 O O . THR A 1 227 ? 8.370 0.619 -11.154 1.00 77.69 227 THR A O 1
ATOM 1852 N N . MET A 1 228 ? 9.180 -0.162 -13.084 1.00 80.88 228 MET A N 1
ATOM 1853 C CA . MET A 1 228 ? 8.650 -1.518 -12.997 1.00 80.88 228 MET A CA 1
ATOM 1854 C C . MET A 1 228 ? 9.122 -2.274 -11.752 1.00 80.88 228 MET A C 1
ATOM 1856 O O . MET A 1 228 ? 8.308 -2.849 -11.037 1.00 80.88 228 MET A O 1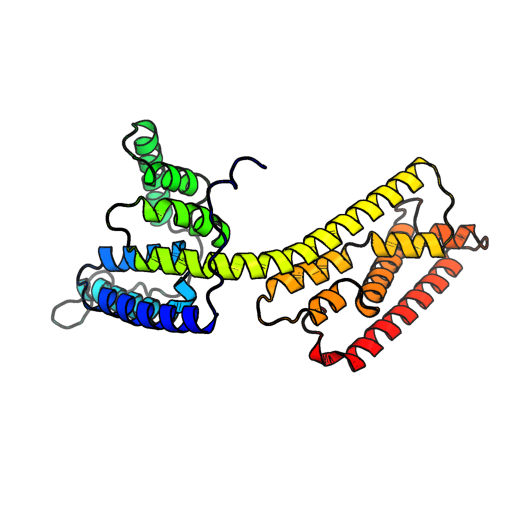
ATOM 1860 N N . GLN A 1 229 ? 10.416 -2.208 -11.419 1.00 81.81 229 GLN A N 1
ATOM 1861 C CA . GLN A 1 229 ? 10.956 -2.840 -10.200 1.00 81.81 229 GLN A CA 1
ATOM 1862 C C . GLN A 1 229 ? 10.319 -2.244 -8.936 1.00 81.81 229 GLN A C 1
ATOM 1864 O O . GLN A 1 229 ? 9.927 -2.966 -8.019 1.00 81.81 229 GLN A O 1
ATOM 1869 N N . LEU A 1 230 ? 10.148 -0.918 -8.909 1.00 82.62 230 LEU A N 1
ATOM 1870 C CA . LEU A 1 230 ? 9.466 -0.234 -7.815 1.00 82.62 230 LEU A CA 1
ATOM 1871 C C . LEU A 1 230 ? 7.989 -0.640 -7.737 1.00 82.62 230 LEU A C 1
ATOM 1873 O O . LEU A 1 230 ? 7.481 -0.839 -6.633 1.00 82.62 230 LEU A O 1
ATOM 1877 N N . LEU A 1 231 ? 7.308 -0.779 -8.875 1.00 80.88 231 LEU A N 1
ATOM 1878 C CA . LEU A 1 231 ? 5.911 -1.201 -8.944 1.00 80.88 231 LEU A CA 1
ATOM 1879 C C . LEU A 1 231 ? 5.729 -2.627 -8.403 1.00 80.88 231 LEU A C 1
ATOM 1881 O O . LEU A 1 231 ? 4.894 -2.836 -7.521 1.00 80.88 231 LEU A O 1
ATOM 1885 N N . CYS A 1 232 ? 6.538 -3.588 -8.852 1.00 79.69 232 CYS A N 1
ATOM 1886 C CA . CYS A 1 232 ? 6.492 -4.974 -8.378 1.00 79.69 232 CYS A CA 1
ATOM 1887 C C . CYS A 1 232 ? 6.793 -5.071 -6.875 1.00 79.69 232 CYS A C 1
ATOM 1889 O O . CYS A 1 232 ? 6.083 -5.746 -6.131 1.00 79.69 232 CYS A O 1
ATOM 1891 N N . VAL A 1 233 ? 7.800 -4.349 -6.376 1.00 81.62 233 VAL A N 1
ATOM 1892 C CA . VAL A 1 233 ? 8.097 -4.341 -4.935 1.00 81.62 233 VAL A CA 1
ATOM 1893 C C . VAL A 1 233 ? 6.968 -3.686 -4.139 1.00 81.62 233 VAL A C 1
ATOM 1895 O O . VAL A 1 233 ? 6.557 -4.220 -3.111 1.00 81.62 233 VAL A O 1
ATOM 1898 N N . SER A 1 234 ? 6.428 -2.561 -4.611 1.00 80.50 234 SER A N 1
ATOM 1899 C CA . SER A 1 234 ? 5.361 -1.831 -3.911 1.00 80.50 234 SER A CA 1
ATOM 1900 C C . SER A 1 234 ? 4.052 -2.616 -3.860 1.00 80.50 234 SER A C 1
ATOM 1902 O O . SER A 1 234 ? 3.382 -2.618 -2.829 1.00 80.50 234 SER A O 1
ATOM 1904 N N . THR A 1 235 ? 3.703 -3.320 -4.938 1.00 75.75 235 THR A N 1
ATOM 1905 C CA . THR A 1 235 ? 2.549 -4.227 -4.954 1.00 75.75 235 THR A CA 1
ATOM 1906 C C . THR A 1 235 ? 2.773 -5.383 -3.988 1.00 75.75 235 THR A C 1
ATOM 1908 O O . THR A 1 235 ? 1.901 -5.626 -3.162 1.00 75.75 235 THR A O 1
ATOM 1911 N N . THR A 1 236 ? 3.970 -5.984 -3.959 1.00 77.12 236 THR A N 1
ATOM 1912 C CA . THR A 1 236 ? 4.339 -7.052 -3.006 1.00 77.12 236 THR A CA 1
ATOM 1913 C C . THR A 1 236 ? 4.191 -6.618 -1.537 1.00 77.12 236 THR A C 1
ATOM 1915 O O . THR A 1 236 ? 3.736 -7.404 -0.707 1.00 77.12 236 THR A O 1
ATOM 1918 N N . VAL A 1 237 ? 4.480 -5.353 -1.189 1.00 76.06 237 VAL A N 1
ATOM 1919 C CA . VAL A 1 237 ? 4.245 -4.820 0.175 1.00 76.06 237 VAL A CA 1
ATOM 1920 C C . VAL A 1 237 ? 2.776 -4.964 0.601 1.00 76.06 237 VAL A C 1
ATOM 1922 O O . VAL A 1 237 ? 2.502 -5.245 1.771 1.00 76.06 237 VAL A O 1
ATOM 1925 N N . GLY A 1 238 ? 1.835 -4.809 -0.334 1.00 68.12 238 GLY A N 1
ATOM 1926 C CA . GLY A 1 238 ? 0.396 -4.898 -0.074 1.00 68.12 238 GLY A CA 1
ATOM 1927 C C . GLY A 1 238 ? -0.097 -6.296 0.317 1.00 68.12 238 GLY A C 1
ATOM 1928 O O . GLY A 1 238 ? -1.143 -6.402 0.954 1.00 68.12 238 GLY A O 1
ATOM 1929 N N . TRP A 1 239 ? 0.663 -7.351 0.003 1.00 65.50 239 TRP A N 1
ATOM 1930 C CA . TRP A 1 239 ? 0.276 -8.754 0.230 1.00 65.50 239 TRP A CA 1
ATOM 1931 C C . TRP A 1 239 ? 0.544 -9.235 1.659 1.00 65.50 239 TRP A C 1
ATOM 1933 O O . TRP A 1 239 ? 0.140 -10.331 2.050 1.00 65.50 239 TRP A O 1
ATOM 1943 N N . GLY A 1 240 ? 1.174 -8.393 2.480 1.00 68.12 240 GLY A N 1
ATOM 1944 C CA . GLY A 1 240 ? 1.306 -8.644 3.904 1.00 68.12 240 GLY A CA 1
ATOM 1945 C C . GLY A 1 240 ? 2.081 -9.930 4.210 1.00 68.12 240 GLY A C 1
ATOM 1946 O O . GLY A 1 240 ? 3.144 -10.181 3.652 1.00 68.12 240 GLY A O 1
ATOM 1947 N N . ASP A 1 241 ? 1.563 -10.727 5.142 1.00 64.06 241 ASP A N 1
ATOM 1948 C CA . ASP A 1 241 ? 2.231 -11.924 5.681 1.00 64.06 241 ASP A CA 1
ATOM 1949 C C . ASP A 1 241 ? 2.149 -13.152 4.779 1.00 64.06 241 ASP A C 1
ATOM 1951 O O . ASP A 1 241 ? 2.791 -14.159 5.063 1.00 64.06 241 ASP A O 1
ATOM 1955 N N . ALA A 1 242 ? 1.375 -13.067 3.698 1.00 64.56 242 ALA A N 1
ATOM 1956 C CA . ALA A 1 242 ? 1.256 -14.141 2.725 1.00 64.56 242 ALA A CA 1
ATOM 1957 C C . ALA A 1 242 ? 2.506 -14.277 1.839 1.00 64.56 242 ALA A C 1
ATOM 1959 O O . ALA A 1 242 ? 2.641 -15.279 1.143 1.00 64.56 242 ALA A O 1
ATOM 1960 N N . ILE A 1 243 ? 3.407 -13.284 1.853 1.00 70.19 243 ILE A N 1
ATOM 1961 C CA . ILE A 1 243 ? 4.555 -13.224 0.949 1.00 70.19 243 ILE A CA 1
ATOM 1962 C C . ILE A 1 243 ? 5.891 -13.352 1.693 1.00 70.19 243 ILE A C 1
ATOM 1964 O O . ILE A 1 243 ? 6.105 -12.758 2.756 1.00 70.19 243 ILE A O 1
ATOM 1968 N N . SER A 1 244 ? 6.802 -14.142 1.125 1.00 77.44 244 SER A N 1
ATOM 1969 C CA . SER A 1 244 ? 8.115 -14.426 1.703 1.00 77.44 244 SER A CA 1
ATOM 1970 C C . SER A 1 244 ? 9.166 -13.369 1.325 1.00 77.44 244 SER A C 1
ATOM 1972 O O . SER A 1 244 ? 8.939 -12.507 0.473 1.00 77.44 244 SER A O 1
ATOM 1974 N N . ASN A 1 245 ? 10.344 -13.410 1.957 1.00 77.44 245 ASN A N 1
ATOM 1975 C CA . ASN A 1 245 ? 11.448 -12.506 1.600 1.00 77.44 245 ASN A CA 1
ATOM 1976 C C . ASN A 1 245 ? 11.982 -12.778 0.187 1.00 77.44 245 ASN A C 1
ATOM 1978 O O . ASN A 1 245 ? 12.413 -11.851 -0.497 1.00 77.44 245 ASN A O 1
ATOM 1982 N N . GLU A 1 246 ? 11.924 -14.030 -0.255 1.00 79.12 246 GLU A N 1
ATOM 1983 C CA . GLU A 1 246 ? 12.339 -14.470 -1.586 1.00 79.12 246 GLU A CA 1
ATOM 1984 C C . GLU A 1 246 ? 11.484 -13.798 -2.666 1.00 79.12 246 GLU A C 1
ATOM 1986 O O . GLU A 1 246 ? 12.014 -13.361 -3.684 1.00 79.12 246 GLU A O 1
ATOM 1991 N N . ALA A 1 247 ? 10.188 -13.602 -2.411 1.00 79.44 247 ALA A N 1
ATOM 1992 C CA . ALA A 1 247 ? 9.309 -12.871 -3.318 1.00 79.44 247 ALA A CA 1
ATOM 1993 C C . ALA A 1 247 ? 9.687 -11.383 -3.439 1.00 79.44 247 ALA A C 1
ATOM 1995 O O . ALA A 1 247 ? 9.671 -10.835 -4.539 1.00 79.44 247 ALA A O 1
ATOM 1996 N N . PHE A 1 248 ? 10.103 -10.730 -2.345 1.00 80.81 248 PHE A N 1
ATOM 1997 C CA . PHE A 1 248 ? 10.618 -9.354 -2.408 1.00 80.81 248 PHE A CA 1
ATOM 1998 C C . PHE A 1 248 ? 11.931 -9.260 -3.191 1.00 80.81 248 PHE A C 1
ATOM 2000 O O . PHE A 1 248 ? 12.120 -8.316 -3.957 1.00 80.81 248 PHE A O 1
ATOM 2007 N N . GLN A 1 249 ? 12.837 -10.226 -3.022 1.00 82.69 249 GLN A N 1
ATOM 2008 C CA . GLN A 1 249 ? 14.087 -10.281 -3.787 1.00 82.69 249 GLN A CA 1
ATOM 2009 C C . GLN A 1 249 ? 13.825 -10.519 -5.274 1.00 82.69 249 GLN A C 1
ATOM 2011 O O . GLN A 1 249 ? 14.439 -9.871 -6.120 1.00 82.69 249 GLN A O 1
ATOM 2016 N N . TRP A 1 250 ? 12.872 -11.395 -5.582 1.00 83.50 250 TRP A N 1
ATOM 2017 C CA . TRP A 1 250 ? 12.436 -11.658 -6.943 1.00 83.50 250 TRP A CA 1
ATOM 2018 C C . TRP A 1 250 ? 11.811 -10.405 -7.579 1.00 83.50 250 TRP A C 1
ATOM 2020 O O . TRP A 1 250 ? 12.224 -9.995 -8.662 1.00 83.50 250 TRP A O 1
ATOM 2030 N N . ALA A 1 251 ? 10.903 -9.716 -6.881 1.00 81.56 251 ALA A N 1
ATOM 2031 C CA . ALA A 1 251 ? 10.280 -8.480 -7.362 1.00 81.56 251 ALA A CA 1
ATOM 2032 C C . ALA A 1 251 ? 11.288 -7.332 -7.577 1.00 81.56 251 ALA A C 1
ATOM 2034 O O . ALA A 1 251 ? 11.112 -6.509 -8.473 1.00 81.56 251 ALA A O 1
ATOM 2035 N N . ALA A 1 252 ? 12.352 -7.275 -6.771 1.00 81.19 252 ALA A N 1
ATOM 2036 C CA . ALA A 1 252 ? 13.350 -6.206 -6.815 1.00 81.19 252 ALA A CA 1
ATOM 2037 C C . ALA A 1 252 ? 14.388 -6.343 -7.944 1.00 81.19 252 ALA A C 1
ATOM 2039 O O . ALA A 1 252 ? 15.183 -5.422 -8.150 1.00 81.19 252 ALA A O 1
ATOM 2040 N N . GLY A 1 253 ? 14.446 -7.471 -8.660 1.00 74.94 253 GLY A N 1
ATOM 2041 C CA . GLY A 1 253 ? 15.500 -7.641 -9.663 1.00 74.94 253 GLY A CA 1
ATOM 2042 C C . GLY A 1 253 ? 15.583 -8.980 -10.378 1.00 74.94 253 GLY A C 1
ATOM 2043 O O . GLY A 1 253 ? 16.655 -9.304 -1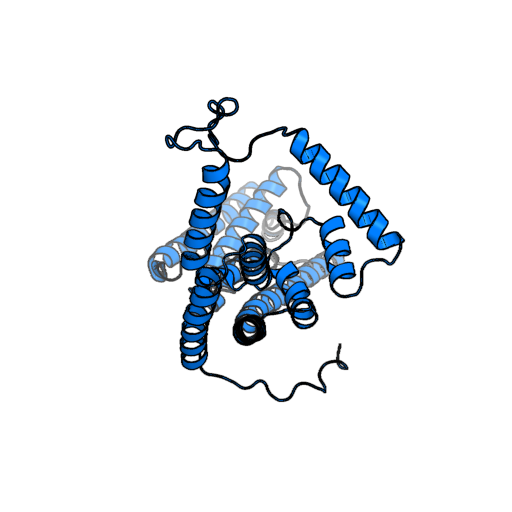0.883 1.00 74.94 253 GLY A O 1
ATOM 2044 N N . SER A 1 254 ? 14.509 -9.767 -10.428 1.00 80.25 254 SER A N 1
ATOM 2045 C CA . SER A 1 254 ? 14.502 -10.992 -11.226 1.00 80.25 254 SER A CA 1
ATOM 2046 C C . SER A 1 254 ? 14.665 -10.686 -12.723 1.00 80.25 254 SER A C 1
ATOM 2048 O O . SER A 1 254 ? 14.327 -9.596 -13.210 1.00 80.25 254 SER A O 1
ATOM 2050 N N . SER A 1 255 ? 15.193 -11.663 -13.470 1.00 81.19 255 SER A N 1
ATOM 2051 C CA . SER A 1 255 ? 15.308 -11.556 -14.930 1.00 81.19 255 SER A CA 1
ATOM 2052 C C . SER A 1 255 ? 13.960 -11.235 -15.594 1.00 81.19 255 SER A C 1
ATOM 2054 O O . SER A 1 255 ? 13.942 -10.328 -16.415 1.00 81.19 255 SER A O 1
ATOM 2056 N N . PRO A 1 256 ? 12.820 -11.839 -15.199 1.00 77.81 256 PRO A N 1
ATOM 2057 C CA . PRO A 1 256 ? 11.515 -11.538 -15.801 1.00 77.81 256 PRO A CA 1
ATOM 2058 C C . PRO A 1 256 ? 11.047 -10.104 -15.584 1.00 77.81 256 PRO A C 1
ATOM 2060 O O . PRO A 1 256 ? 10.567 -9.470 -16.517 1.00 77.81 256 PRO A O 1
ATOM 2063 N N . VAL A 1 257 ? 11.228 -9.559 -14.377 1.00 81.00 257 VAL A N 1
ATOM 2064 C CA . VAL A 1 257 ? 10.882 -8.156 -14.089 1.00 81.00 257 VAL A CA 1
ATOM 2065 C C . VAL A 1 257 ? 11.734 -7.214 -14.943 1.00 81.00 257 VAL A C 1
ATOM 2067 O O . VAL A 1 257 ? 11.246 -6.201 -15.445 1.00 81.00 257 VAL A O 1
ATOM 2070 N N . THR A 1 258 ? 13.004 -7.565 -15.152 1.00 85.75 258 THR A N 1
ATOM 2071 C CA . THR A 1 258 ? 13.907 -6.815 -16.034 1.00 85.75 258 THR A CA 1
ATOM 2072 C C . THR A 1 258 ? 13.493 -6.934 -17.504 1.00 85.75 258 THR A C 1
ATOM 2074 O O . THR A 1 258 ? 13.454 -5.919 -18.195 1.00 85.75 258 THR A O 1
ATOM 2077 N N . SER A 1 259 ? 13.128 -8.130 -17.970 1.00 82.88 259 SER A N 1
ATOM 2078 C CA . SER A 1 259 ? 12.622 -8.368 -19.327 1.00 82.88 259 SER A CA 1
ATOM 2079 C C . SER A 1 259 ? 11.326 -7.604 -19.594 1.00 82.88 259 SER A C 1
ATOM 2081 O O . SER A 1 259 ? 11.205 -6.939 -20.618 1.00 82.88 259 SER A O 1
ATOM 2083 N N . CYS A 1 260 ? 10.395 -7.587 -18.637 1.00 81.75 260 CYS A N 1
ATOM 2084 C CA . CYS A 1 260 ? 9.157 -6.817 -18.738 1.00 81.75 260 CYS A CA 1
ATOM 2085 C C . CYS A 1 260 ? 9.425 -5.307 -18.872 1.00 81.75 260 CYS A C 1
ATOM 2087 O O . CYS A 1 260 ? 8.833 -4.631 -19.715 1.00 81.75 260 CYS A O 1
ATOM 2089 N N . ALA A 1 261 ? 10.379 -4.781 -18.094 1.00 85.06 261 ALA A N 1
ATOM 2090 C CA . ALA A 1 261 ? 10.800 -3.390 -18.214 1.00 85.06 261 ALA A CA 1
ATOM 2091 C C . ALA A 1 261 ? 11.428 -3.087 -19.591 1.00 85.06 261 ALA A C 1
ATOM 2093 O O . ALA A 1 261 ? 11.103 -2.074 -20.208 1.00 85.06 261 ALA A O 1
ATOM 2094 N N . LYS A 1 262 ? 12.278 -3.975 -20.118 1.00 86.62 262 LYS A N 1
ATOM 2095 C CA . LYS A 1 262 ? 12.857 -3.810 -21.461 1.00 86.62 262 LYS A CA 1
ATOM 2096 C C . LYS A 1 262 ? 11.786 -3.787 -22.549 1.00 86.62 262 LYS A C 1
ATOM 2098 O O . LYS A 1 262 ? 11.792 -2.873 -23.366 1.00 86.62 262 LYS A O 1
ATOM 2103 N N . ILE A 1 263 ? 10.844 -4.733 -22.529 1.00 83.00 263 ILE A N 1
ATOM 2104 C CA . ILE A 1 263 ? 9.727 -4.791 -23.488 1.00 83.00 263 ILE A CA 1
ATOM 2105 C C . ILE A 1 263 ? 8.962 -3.465 -23.484 1.00 83.00 263 ILE A C 1
ATOM 2107 O O . ILE A 1 263 ? 8.815 -2.829 -24.527 1.00 83.00 263 ILE A O 1
ATOM 2111 N N . MET A 1 264 ? 8.527 -3.012 -22.303 1.00 80.31 264 MET A N 1
ATOM 2112 C CA . MET A 1 264 ? 7.745 -1.783 -22.176 1.00 80.31 264 MET A CA 1
ATOM 2113 C C . MET A 1 264 ? 8.537 -0.547 -22.628 1.00 80.31 264 MET A C 1
ATOM 2115 O O . MET A 1 264 ? 7.967 0.326 -23.282 1.00 80.31 264 MET A O 1
ATOM 2119 N N . ARG A 1 265 ? 9.848 -0.485 -22.356 1.00 85.50 265 ARG A N 1
ATOM 2120 C CA . ARG A 1 265 ? 10.709 0.601 -22.842 1.00 85.50 265 ARG A CA 1
ATOM 2121 C C . ARG A 1 265 ? 10.812 0.616 -24.366 1.00 85.50 265 ARG A C 1
ATOM 2123 O O . ARG A 1 265 ? 10.552 1.647 -24.976 1.00 85.50 265 ARG A O 1
ATOM 2130 N N . LEU A 1 266 ? 11.175 -0.513 -24.973 1.00 86.00 266 LEU A N 1
ATOM 2131 C CA . LEU A 1 266 ? 11.392 -0.605 -26.418 1.00 86.00 266 LEU A CA 1
ATOM 2132 C C . LEU A 1 266 ? 10.099 -0.309 -27.192 1.00 86.00 266 LEU A C 1
ATOM 2134 O O . LEU A 1 266 ? 10.116 0.465 -28.147 1.00 86.00 266 LEU A O 1
ATOM 2138 N N . MET A 1 267 ? 8.959 -0.838 -26.735 1.00 83.31 267 MET A N 1
ATOM 2139 C CA . MET A 1 267 ? 7.650 -0.545 -27.331 1.00 83.31 267 MET A CA 1
ATOM 2140 C C . MET A 1 267 ? 7.272 0.939 -27.213 1.00 83.31 267 MET A C 1
ATOM 2142 O O . MET A 1 267 ? 6.764 1.525 -28.176 1.00 83.31 267 MET A O 1
ATOM 2146 N N . ASN A 1 268 ? 7.519 1.554 -26.050 1.00 82.75 268 ASN A N 1
ATOM 2147 C CA . ASN A 1 268 ? 7.276 2.980 -25.834 1.00 82.75 268 ASN A CA 1
ATOM 2148 C C . ASN A 1 268 ? 8.123 3.845 -26.776 1.00 82.75 268 ASN A C 1
ATOM 2150 O O . ASN A 1 268 ? 7.598 4.782 -27.374 1.00 82.75 268 ASN A O 1
ATOM 2154 N N . ASP A 1 269 ? 9.402 3.516 -26.941 1.00 84.19 269 ASP A N 1
ATOM 2155 C CA . ASP A 1 269 ? 10.335 4.268 -27.780 1.00 84.19 269 ASP A CA 1
ATOM 2156 C C . ASP A 1 269 ? 9.991 4.138 -29.273 1.00 84.19 269 ASP A C 1
ATOM 2158 O O . ASP A 1 269 ? 9.943 5.150 -29.971 1.00 84.19 269 ASP A O 1
ATOM 2162 N N . ILE A 1 270 ? 9.649 2.931 -29.756 1.00 83.50 270 ILE A N 1
ATOM 2163 C CA . ILE A 1 270 ? 9.149 2.723 -31.130 1.00 83.50 270 ILE A CA 1
ATOM 2164 C C . ILE A 1 270 ? 7.898 3.572 -31.375 1.00 83.50 270 ILE A C 1
ATOM 2166 O O . ILE A 1 270 ? 7.782 4.249 -32.399 1.00 83.50 270 ILE A O 1
ATOM 2170 N N . THR A 1 271 ? 6.945 3.526 -30.441 1.00 82.19 271 THR A N 1
ATOM 2171 C CA . THR A 1 271 ? 5.670 4.246 -30.563 1.00 82.19 271 THR A CA 1
ATOM 2172 C C . THR A 1 271 ? 5.877 5.757 -30.524 1.00 82.19 271 THR A C 1
ATOM 2174 O O . THR A 1 271 ? 5.288 6.477 -31.328 1.00 82.19 271 THR A O 1
ATOM 2177 N N . SER A 1 272 ? 6.732 6.243 -29.624 1.00 81.06 272 SER A N 1
ATOM 2178 C CA . SER A 1 272 ? 7.050 7.667 -29.497 1.00 81.06 272 SER A CA 1
ATOM 2179 C C . SER A 1 272 ? 7.719 8.191 -30.764 1.00 81.06 272 SER A C 1
ATOM 2181 O O . SER A 1 272 ? 7.259 9.188 -31.317 1.00 81.06 272 SER A O 1
ATOM 2183 N N . PHE A 1 273 ? 8.709 7.464 -31.292 1.00 83.50 273 PHE A N 1
ATOM 2184 C CA . PHE A 1 273 ? 9.411 7.837 -32.521 1.00 83.50 273 PHE A CA 1
ATOM 2185 C C . PHE A 1 273 ? 8.461 7.914 -33.728 1.00 83.50 273 PHE A C 1
ATOM 2187 O O . PHE A 1 273 ? 8.488 8.881 -34.485 1.00 83.50 273 PHE A O 1
ATOM 2194 N N . LYS A 1 274 ? 7.550 6.940 -33.883 1.00 81.44 274 LYS A N 1
ATOM 2195 C CA . LYS A 1 274 ? 6.536 6.939 -34.959 1.00 81.44 274 LYS A CA 1
ATOM 2196 C C . LYS A 1 274 ? 5.575 8.132 -34.893 1.00 81.44 274 LYS A C 1
ATOM 2198 O O . LYS A 1 274 ? 5.046 8.540 -35.923 1.00 81.44 274 LYS A O 1
ATOM 2203 N N . ASN A 1 275 ? 5.358 8.690 -33.705 1.00 80.38 275 ASN A N 1
ATOM 2204 C CA . ASN A 1 275 ? 4.453 9.815 -33.469 1.00 80.38 275 ASN A CA 1
ATOM 2205 C C . ASN A 1 275 ? 5.169 11.181 -33.463 1.00 80.38 275 ASN A C 1
ATOM 2207 O O . ASN A 1 275 ? 4.610 12.150 -32.950 1.00 80.38 275 ASN A O 1
ATOM 2211 N N . ASN A 1 276 ? 6.385 11.276 -34.020 1.00 70.75 276 ASN A N 1
ATOM 2212 C CA . ASN A 1 276 ? 7.242 12.472 -33.974 1.00 70.75 276 ASN A CA 1
ATOM 2213 C C . ASN A 1 276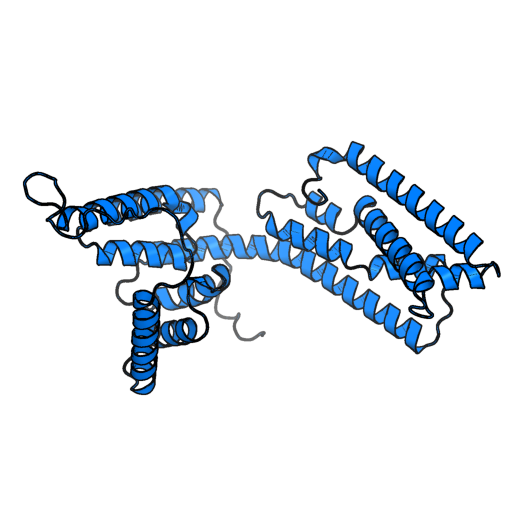 ? 7.560 12.950 -32.539 1.00 70.75 276 ASN A C 1
ATOM 2215 O O . ASN A 1 276 ? 7.752 14.144 -32.305 1.00 70.75 276 ASN A O 1
ATOM 2219 N N . GLY A 1 277 ? 7.575 12.032 -31.569 1.00 58.66 277 GLY A N 1
ATOM 2220 C CA . GLY A 1 277 ? 7.971 12.286 -30.186 1.00 58.66 277 GLY A CA 1
ATOM 2221 C C . GLY A 1 277 ? 9.468 12.055 -29.945 1.00 58.66 277 GLY A C 1
ATOM 2222 O O . GLY A 1 277 ? 10.071 11.212 -30.596 1.00 58.66 277 GLY A O 1
ATOM 2223 N N . ASP A 1 278 ? 10.005 12.829 -28.998 1.00 53.25 278 ASP A N 1
ATOM 2224 C CA . ASP A 1 278 ? 11.355 12.894 -28.396 1.00 53.25 278 ASP A CA 1
ATOM 2225 C C . ASP A 1 278 ? 12.607 12.385 -29.161 1.00 53.25 278 ASP A C 1
ATOM 2227 O O . ASP A 1 278 ? 12.733 11.221 -29.539 1.00 53.25 278 ASP A O 1
ATOM 2231 N N . ILE A 1 279 ? 13.611 13.269 -29.246 1.00 51.09 279 ILE A N 1
ATOM 2232 C CA . ILE A 1 279 ? 14.875 13.177 -30.023 1.00 51.09 279 ILE A CA 1
ATOM 2233 C C . ILE A 1 279 ? 15.975 12.400 -29.248 1.00 51.09 279 ILE A C 1
ATOM 2235 O O . ILE A 1 279 ? 17.168 12.665 -29.354 1.00 51.09 279 ILE A O 1
ATOM 2239 N N . ALA A 1 280 ? 15.595 11.502 -28.334 1.00 60.78 280 ALA A N 1
ATOM 2240 C CA . ALA A 1 280 ? 16.549 10.789 -27.471 1.00 60.78 280 ALA A CA 1
ATOM 2241 C C . ALA A 1 280 ? 16.113 9.346 -27.166 1.00 60.78 280 ALA A C 1
ATOM 2243 O O . ALA A 1 280 ? 16.307 8.835 -26.061 1.00 60.78 280 ALA A O 1
ATOM 2244 N N . SER A 1 281 ? 15.495 8.680 -28.143 1.00 74.88 281 SER A N 1
ATOM 2245 C CA . SER A 1 281 ? 14.982 7.311 -27.998 1.00 74.88 281 SER A CA 1
ATOM 2246 C C . SER A 1 281 ? 16.039 6.238 -28.301 1.00 74.88 281 SER A C 1
ATOM 2248 O O . SER A 1 281 ? 17.026 6.473 -29.005 1.00 74.88 281 SER A O 1
ATOM 2250 N N . THR A 1 282 ? 15.820 5.014 -27.809 1.00 82.88 282 THR A N 1
ATOM 2251 C CA . THR A 1 282 ? 16.648 3.845 -28.175 1.00 82.88 282 THR A CA 1
ATOM 2252 C C . THR A 1 282 ? 16.655 3.570 -29.686 1.00 82.88 282 THR A C 1
ATOM 2254 O O . THR A 1 282 ? 17.659 3.083 -30.206 1.00 82.88 282 THR A O 1
ATOM 2257 N N . VAL A 1 283 ? 15.587 3.948 -30.402 1.00 84.31 283 VAL A N 1
ATOM 2258 C CA . VAL A 1 283 ? 15.493 3.886 -31.872 1.00 84.31 283 VAL A CA 1
ATOM 2259 C C . VAL A 1 283 ? 16.564 4.765 -32.516 1.00 84.31 283 VAL A C 1
ATOM 2261 O O . VAL A 1 283 ? 17.341 4.288 -33.338 1.00 84.31 283 VAL A O 1
ATOM 2264 N N . GLU A 1 284 ? 16.648 6.032 -32.112 1.00 82.38 284 GLU A N 1
ATOM 2265 C CA . GLU A 1 284 ? 17.603 6.987 -32.678 1.00 82.38 284 GLU A CA 1
ATOM 2266 C C . GLU A 1 284 ? 19.055 6.600 -32.373 1.00 82.38 284 GLU A C 1
ATOM 2268 O O . GLU A 1 284 ? 19.920 6.676 -33.248 1.00 82.38 284 GLU A O 1
ATOM 2273 N N . ARG A 1 285 ? 19.324 6.103 -31.158 1.00 84.75 285 ARG A N 1
ATOM 2274 C CA . ARG A 1 285 ? 20.650 5.576 -30.795 1.00 84.75 285 ARG A CA 1
ATOM 2275 C C . ARG A 1 285 ? 21.062 4.418 -31.702 1.00 84.75 285 ARG A C 1
ATOM 2277 O O . ARG A 1 285 ? 22.166 4.438 -32.244 1.00 84.75 285 ARG A O 1
ATOM 2284 N N . TYR A 1 286 ? 20.159 3.464 -31.933 1.00 86.19 286 TYR A N 1
ATOM 2285 C CA . TYR A 1 286 ? 20.427 2.337 -32.825 1.00 86.19 286 TYR A CA 1
ATOM 2286 C C . TYR A 1 286 ? 20.516 2.736 -34.302 1.00 86.19 286 TYR A C 1
ATOM 2288 O O . TYR A 1 286 ? 21.192 2.072 -35.075 1.00 86.19 286 TYR A O 1
ATOM 2296 N N . MET A 1 287 ? 19.851 3.807 -34.731 1.00 87.50 287 MET A N 1
ATOM 2297 C CA . MET A 1 287 ? 20.024 4.327 -36.089 1.00 87.50 287 MET A CA 1
ATOM 2298 C C . MET A 1 287 ? 21.404 4.962 -36.267 1.00 87.50 287 MET A C 1
ATOM 2300 O O . MET A 1 287 ? 22.068 4.725 -37.275 1.00 87.50 287 MET A O 1
ATOM 2304 N N . ASN A 1 288 ? 21.853 5.742 -35.284 1.00 83.69 288 ASN A N 1
ATOM 2305 C CA . ASN A 1 288 ? 23.057 6.561 -35.395 1.00 83.69 288 ASN A CA 1
ATOM 2306 C C . ASN A 1 288 ? 24.367 5.774 -35.247 1.00 83.69 288 ASN A C 1
ATOM 2308 O O . ASN A 1 288 ? 25.350 6.126 -35.899 1.00 83.69 288 ASN A O 1
ATOM 2312 N N . GLU A 1 289 ? 24.395 4.710 -34.440 1.00 82.38 289 GLU A N 1
ATOM 2313 C CA . GLU A 1 289 ? 25.596 3.884 -34.240 1.00 82.38 289 GLU A CA 1
ATOM 2314 C C . GLU A 1 289 ? 26.064 3.163 -35.526 1.00 82.38 289 GLU A C 1
ATOM 2316 O O . GLU A 1 289 ? 27.146 3.474 -36.030 1.00 82.38 289 GLU A O 1
ATOM 2321 N N . PRO A 1 290 ? 25.279 2.236 -36.112 1.00 82.88 290 PRO A N 1
ATOM 2322 C CA . PRO A 1 290 ? 25.583 1.582 -37.381 1.00 82.88 290 PRO A CA 1
ATOM 2323 C C . PRO A 1 290 ? 25.215 2.424 -38.618 1.00 82.88 290 PRO A C 1
ATOM 2325 O O . PRO A 1 290 ? 25.468 1.970 -39.732 1.00 82.88 290 PRO A O 1
ATOM 2328 N N . LYS A 1 291 ? 24.629 3.624 -38.455 1.00 85.38 291 LYS A N 1
ATOM 2329 C CA . LYS A 1 291 ? 24.123 4.496 -39.540 1.00 85.38 291 LYS A CA 1
ATOM 2330 C C . LYS A 1 291 ? 23.085 3.804 -40.431 1.00 85.38 291 LYS A C 1
ATOM 2332 O O . LYS A 1 291 ? 23.265 3.686 -41.643 1.00 85.38 291 LYS A O 1
ATOM 2337 N N . VAL A 1 292 ? 21.993 3.347 -39.823 1.00 89.25 292 VAL A N 1
ATOM 2338 C CA . VAL A 1 292 ? 20.896 2.638 -40.503 1.00 89.25 292 VAL A CA 1
ATOM 2339 C C . VAL A 1 292 ? 19.602 3.449 -40.516 1.00 89.25 292 VAL A C 1
ATOM 2341 O O . VAL A 1 292 ? 19.409 4.362 -39.716 1.00 89.25 292 VAL A O 1
ATOM 2344 N N . ILE A 1 293 ? 18.701 3.100 -41.434 1.00 89.38 293 ILE A N 1
ATOM 2345 C CA . ILE A 1 293 ? 17.354 3.681 -41.514 1.00 89.38 293 ILE A CA 1
ATOM 2346 C C . ILE A 1 293 ? 16.438 3.146 -40.403 1.00 89.38 293 ILE A C 1
ATOM 2348 O O . ILE A 1 293 ? 16.693 2.089 -39.815 1.00 89.38 293 ILE A O 1
ATOM 2352 N N . SER A 1 294 ? 15.342 3.859 -40.147 1.00 86.06 294 SER A N 1
ATOM 2353 C CA . SER A 1 294 ? 14.367 3.552 -39.094 1.00 86.06 294 SER A CA 1
ATOM 2354 C C . SER A 1 294 ? 13.781 2.147 -39.188 1.00 86.06 294 SER A C 1
ATOM 2356 O O . SER A 1 294 ? 13.570 1.502 -38.168 1.00 86.06 294 SER A O 1
ATOM 2358 N N . GLU A 1 295 ? 13.571 1.628 -40.395 1.00 88.19 295 GLU A N 1
ATOM 2359 C CA . GLU A 1 295 ? 13.009 0.297 -40.636 1.00 88.19 295 GLU A CA 1
ATOM 2360 C C . GLU A 1 295 ? 13.928 -0.810 -40.106 1.00 88.19 295 GLU A C 1
ATOM 2362 O O . GLU A 1 295 ? 13.459 -1.785 -39.519 1.00 88.19 295 GLU A O 1
ATOM 2367 N N . VAL A 1 296 ? 15.245 -0.642 -40.266 1.00 90.62 296 VAL A N 1
ATOM 2368 C CA . VAL A 1 296 ? 16.252 -1.582 -39.750 1.00 90.62 296 VAL A CA 1
ATOM 2369 C C . VAL A 1 296 ? 16.316 -1.506 -38.226 1.00 90.62 296 VAL A C 1
ATOM 2371 O O . VAL A 1 296 ? 16.428 -2.537 -37.561 1.00 90.62 296 VAL A O 1
ATOM 2374 N N . ALA A 1 297 ? 16.193 -0.301 -37.664 1.00 88.50 297 ALA A N 1
ATOM 2375 C CA . ALA A 1 297 ? 16.134 -0.114 -36.220 1.00 88.50 297 ALA A CA 1
ATOM 2376 C C . ALA A 1 297 ? 14.884 -0.757 -35.609 1.00 88.50 297 ALA A C 1
ATOM 2378 O O . ALA A 1 297 ? 15.003 -1.517 -34.651 1.00 88.50 297 ALA A O 1
ATOM 2379 N N . PHE A 1 298 ? 13.704 -0.542 -36.195 1.00 88.00 298 PHE A N 1
ATOM 2380 C CA . PHE A 1 298 ? 12.469 -1.183 -35.740 1.00 88.00 298 PHE A CA 1
ATOM 2381 C C . PHE A 1 298 ? 12.577 -2.704 -35.770 1.00 88.00 298 PHE A C 1
ATOM 2383 O O . PHE A 1 298 ? 12.320 -3.334 -34.752 1.00 88.00 298 PHE A O 1
ATOM 2390 N N . ALA A 1 299 ? 13.065 -3.289 -36.869 1.00 88.94 299 ALA A N 1
ATOM 2391 C CA . ALA A 1 299 ? 13.241 -4.737 -36.960 1.00 88.94 299 ALA A CA 1
ATOM 2392 C C . ALA A 1 299 ? 14.182 -5.287 -35.872 1.00 88.94 299 ALA A C 1
ATOM 2394 O O . ALA A 1 299 ? 13.926 -6.352 -35.305 1.00 88.94 299 ALA A O 1
ATOM 2395 N N . LYS A 1 300 ? 15.261 -4.560 -35.540 1.00 91.56 300 LYS A N 1
ATOM 2396 C CA . LYS A 1 300 ? 16.148 -4.958 -34.443 1.00 91.56 300 LYS A CA 1
ATOM 2397 C C . LYS A 1 300 ? 15.447 -4.880 -33.090 1.00 91.56 300 LYS A C 1
ATOM 2399 O O . LYS A 1 300 ? 15.572 -5.817 -32.303 1.00 91.56 300 LYS A O 1
ATOM 2404 N N . LEU A 1 301 ? 14.765 -3.775 -32.798 1.00 89.06 301 LEU A N 1
ATOM 2405 C CA . LEU A 1 301 ? 14.092 -3.586 -31.515 1.00 89.06 301 LEU A CA 1
ATOM 2406 C C . LEU A 1 301 ? 12.934 -4.579 -31.340 1.00 89.06 301 LEU A C 1
ATOM 2408 O O . LEU A 1 301 ? 12.811 -5.151 -30.262 1.00 89.06 301 LEU A O 1
ATOM 2412 N N . ASP A 1 302 ? 12.165 -4.860 -32.393 1.00 84.75 302 ASP A N 1
ATOM 2413 C CA . ASP A 1 302 ? 11.123 -5.895 -32.397 1.00 84.75 302 ASP A CA 1
ATOM 2414 C C . ASP A 1 302 ? 11.723 -7.280 -32.105 1.00 84.75 302 ASP A C 1
ATOM 2416 O O . ASP A 1 302 ? 11.217 -8.013 -31.258 1.00 84.75 302 ASP A O 1
ATOM 2420 N N . SER A 1 303 ? 12.869 -7.620 -32.710 1.00 88.88 303 SER A N 1
ATOM 2421 C CA . SER A 1 303 ? 13.583 -8.864 -32.385 1.00 88.88 303 SER A CA 1
ATOM 2422 C C . SER A 1 303 ? 14.018 -8.929 -30.917 1.00 88.88 303 SER A C 1
ATOM 2424 O O . SER A 1 303 ? 13.936 -9.995 -30.312 1.00 88.88 303 SER A O 1
ATOM 2426 N N . LEU A 1 304 ? 14.489 -7.819 -30.339 1.00 89.50 304 LEU A N 1
ATOM 2427 C CA . LEU A 1 304 ? 14.860 -7.768 -28.921 1.00 89.50 304 LEU A CA 1
ATOM 2428 C C . LEU A 1 304 ? 13.632 -7.921 -28.016 1.00 89.50 304 LEU A C 1
ATOM 2430 O O . LEU A 1 304 ? 13.709 -8.609 -27.003 1.00 89.50 304 LEU A O 1
ATOM 2434 N N . ILE A 1 305 ? 12.496 -7.323 -28.386 1.00 81.38 305 ILE A N 1
ATOM 2435 C CA . ILE A 1 305 ? 11.223 -7.485 -27.673 1.00 81.38 305 ILE A CA 1
ATOM 2436 C C . ILE A 1 305 ? 10.823 -8.966 -27.631 1.00 81.38 305 ILE A C 1
ATOM 2438 O O . ILE A 1 305 ? 10.509 -9.477 -26.557 1.00 81.38 305 ILE A O 1
ATOM 2442 N N . GLU A 1 306 ? 10.889 -9.674 -28.761 1.00 79.50 306 GLU A N 1
ATOM 2443 C CA . GLU A 1 306 ? 10.573 -11.109 -28.834 1.00 79.50 306 GLU A CA 1
ATOM 2444 C C . GLU A 1 306 ? 11.500 -11.977 -27.963 1.00 79.50 306 GLU A C 1
ATOM 2446 O O . GLU A 1 306 ? 11.056 -12.928 -27.312 1.00 79.50 306 GLU A O 1
ATOM 2451 N N . ASP A 1 307 ? 12.792 -11.654 -27.902 1.00 84.19 307 ASP A N 1
ATOM 2452 C CA . ASP A 1 307 ? 13.754 -12.372 -27.056 1.00 84.19 307 ASP A CA 1
ATOM 2453 C C . ASP A 1 307 ? 13.479 -12.162 -25.556 1.00 84.19 307 ASP A C 1
ATOM 2455 O O . ASP A 1 307 ? 13.546 -13.103 -24.752 1.00 84.19 307 ASP A O 1
ATOM 2459 N N . GLU A 1 308 ? 13.092 -10.949 -25.164 1.00 84.75 308 GLU A N 1
ATOM 2460 C CA . GLU A 1 308 ? 12.708 -10.644 -23.785 1.00 84.75 308 GLU A CA 1
ATOM 2461 C C . GLU A 1 308 ? 11.356 -11.284 -23.411 1.00 84.75 308 GLU A C 1
ATOM 2463 O O . GLU A 1 308 ? 11.209 -11.789 -22.293 1.00 84.75 308 GLU A O 1
ATOM 2468 N N . TRP A 1 309 ? 10.393 -11.371 -24.340 1.00 74.31 309 TRP A N 1
ATOM 2469 C CA . TRP A 1 309 ? 9.148 -12.130 -24.136 1.00 74.31 309 TRP A CA 1
ATOM 2470 C C . TRP A 1 309 ? 9.424 -13.614 -23.902 1.00 74.31 309 TRP A C 1
ATOM 2472 O O . TRP A 1 309 ? 8.857 -14.208 -22.982 1.00 74.31 309 TRP A O 1
ATOM 2482 N N . ARG A 1 310 ? 10.330 -14.215 -24.684 1.00 80.12 310 ARG A N 1
ATOM 2483 C CA . ARG A 1 310 ? 10.764 -15.607 -24.482 1.00 80.12 310 ARG A CA 1
ATOM 2484 C C . ARG A 1 310 ? 11.381 -15.814 -23.101 1.00 80.12 310 ARG A C 1
ATOM 2486 O O . ARG A 1 310 ? 11.024 -16.773 -22.418 1.00 80.12 310 ARG A O 1
ATOM 2493 N N . THR A 1 311 ? 12.231 -14.888 -22.661 1.00 81.06 311 THR A N 1
ATOM 2494 C CA . THR A 1 311 ? 12.849 -14.917 -21.324 1.00 81.06 311 THR A CA 1
ATOM 2495 C C . THR A 1 311 ? 11.802 -14.852 -20.208 1.00 81.06 311 THR A C 1
ATOM 2497 O O . THR A 1 311 ? 11.855 -15.628 -19.251 1.00 81.06 311 THR A O 1
ATOM 2500 N N . MET A 1 312 ? 10.813 -13.965 -20.336 1.00 76.12 312 MET A N 1
ATOM 2501 C CA . MET A 1 312 ? 9.734 -13.830 -19.355 1.00 76.12 312 MET A CA 1
ATOM 2502 C C . MET A 1 312 ? 8.835 -15.074 -19.308 1.00 76.12 312 MET A C 1
ATOM 2504 O O . MET A 1 312 ? 8.538 -15.581 -18.227 1.00 76.12 312 MET A O 1
ATOM 2508 N N . ASN A 1 313 ? 8.463 -15.613 -20.471 1.00 75.44 313 ASN A N 1
ATOM 2509 C CA . ASN A 1 313 ? 7.636 -16.815 -20.575 1.00 75.44 313 ASN A CA 1
ATOM 2510 C C . ASN A 1 313 ? 8.328 -18.053 -19.987 1.00 75.44 313 ASN A C 1
ATOM 2512 O O . ASN A 1 313 ? 7.685 -18.842 -19.294 1.00 75.44 313 ASN A O 1
ATOM 2516 N N . GLN A 1 314 ? 9.638 -18.202 -20.205 1.00 76.62 314 GLN A N 1
ATOM 2517 C CA . GLN A 1 314 ? 10.416 -19.300 -19.627 1.00 76.62 314 GLN A CA 1
ATOM 2518 C C . GLN A 1 314 ? 10.377 -19.263 -18.096 1.00 76.62 314 GLN A C 1
ATOM 2520 O O . GLN A 1 314 ? 10.092 -20.264 -17.442 1.00 76.62 314 GLN A O 1
ATOM 2525 N N . ALA A 1 315 ? 10.577 -18.088 -17.508 1.00 71.50 315 ALA A N 1
ATOM 2526 C CA . ALA A 1 315 ? 10.523 -17.953 -16.062 1.00 71.50 315 ALA A CA 1
ATOM 2527 C C . ALA A 1 315 ? 9.108 -18.123 -15.491 1.00 71.50 315 ALA A C 1
ATOM 2529 O O . ALA A 1 315 ? 8.962 -18.584 -14.358 1.00 71.50 315 ALA A O 1
AT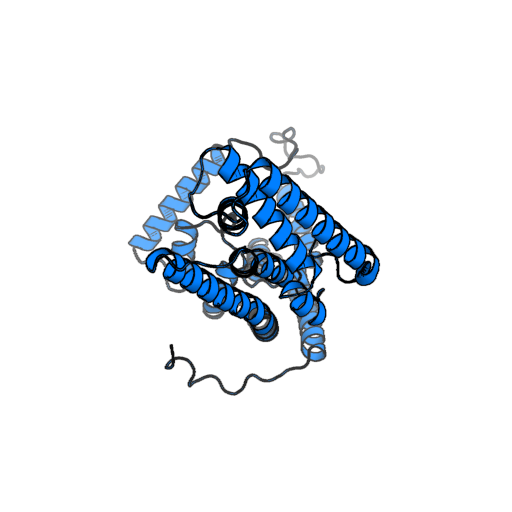OM 2530 N N . HIS A 1 316 ? 8.065 -17.787 -16.259 1.00 65.06 316 HIS A N 1
ATOM 2531 C CA . HIS A 1 316 ? 6.684 -18.085 -15.880 1.00 65.06 316 HIS A CA 1
ATOM 2532 C C . HIS A 1 316 ? 6.429 -19.584 -15.730 1.00 65.06 316 HIS A C 1
ATOM 2534 O O . HIS A 1 316 ? 5.748 -20.011 -14.796 1.00 65.06 316 HIS A O 1
ATOM 2540 N N . TYR A 1 317 ? 7.031 -20.382 -16.607 1.00 68.31 317 TYR A N 1
ATOM 2541 C CA . TYR A 1 317 ? 6.985 -21.835 -16.530 1.00 68.31 317 TYR A CA 1
ATOM 2542 C C . TYR A 1 317 ? 7.780 -22.376 -15.325 1.00 68.31 317 TYR A C 1
ATOM 2544 O O . TYR A 1 317 ? 7.286 -23.214 -14.569 1.00 68.31 317 TYR A O 1
ATOM 2552 N N . GLU A 1 318 ? 8.987 -21.856 -15.092 1.00 72.25 318 GLU A N 1
ATOM 2553 C CA . GLU A 1 318 ? 9.904 -22.346 -14.050 1.00 72.25 318 GLU A CA 1
ATOM 2554 C C . GLU A 1 318 ? 9.515 -21.928 -12.620 1.00 72.25 318 GLU A C 1
ATOM 2556 O O . GLU A 1 318 ? 9.771 -22.665 -11.667 1.00 72.25 318 GLU A O 1
ATOM 2561 N N . HIS A 1 319 ? 8.867 -20.771 -12.447 1.00 65.75 319 HIS A N 1
ATOM 2562 C CA . HIS A 1 319 ? 8.640 -20.154 -11.133 1.00 65.75 319 HIS A CA 1
ATOM 2563 C C . HIS A 1 319 ? 7.163 -19.919 -10.781 1.00 65.75 319 HIS A C 1
ATOM 2565 O O . HIS A 1 319 ? 6.865 -19.034 -9.978 1.00 65.75 319 HIS A O 1
ATOM 2571 N N . HIS A 1 320 ? 6.233 -20.718 -11.324 1.00 63.12 320 HIS A N 1
ATOM 2572 C CA . HIS A 1 320 ? 4.768 -20.584 -11.153 1.00 63.12 320 HIS A CA 1
ATOM 2573 C C . HIS A 1 320 ? 4.279 -20.334 -9.706 1.00 63.12 320 HIS A C 1
ATOM 2575 O O . HIS A 1 320 ? 3.249 -19.697 -9.509 1.00 63.12 320 HIS A O 1
ATOM 2581 N N . GLN A 1 321 ? 5.016 -20.780 -8.682 1.00 59.50 321 GLN A N 1
ATOM 2582 C CA . GLN A 1 321 ? 4.663 -20.590 -7.265 1.00 59.50 321 GLN A CA 1
ATOM 2583 C C . GLN A 1 321 ? 5.003 -19.197 -6.698 1.00 59.50 321 GLN A C 1
ATOM 2585 O O . GLN A 1 321 ? 4.435 -18.801 -5.684 1.00 59.50 321 GLN A O 1
ATOM 2590 N N . LEU A 1 322 ? 5.910 -18.445 -7.333 1.00 56.69 322 LEU A N 1
ATOM 2591 C CA . LEU A 1 322 ? 6.329 -17.092 -6.921 1.00 56.69 322 LEU A CA 1
ATOM 2592 C C . LEU A 1 322 ? 5.605 -15.978 -7.702 1.00 56.69 322 LEU A C 1
ATOM 2594 O O . LEU A 1 322 ? 5.841 -14.795 -7.467 1.00 56.69 322 LEU A O 1
ATOM 2598 N N . LEU A 1 323 ? 4.718 -16.359 -8.625 1.00 53.31 323 LEU A N 1
ATOM 2599 C CA . LEU A 1 323 ? 4.112 -15.502 -9.644 1.00 53.31 323 LEU A CA 1
ATOM 2600 C C . LEU A 1 323 ? 2.770 -14.800 -9.358 1.00 53.31 323 LEU A C 1
ATOM 2602 O O . LEU A 1 323 ? 2.253 -14.194 -10.296 1.00 53.31 323 LEU A O 1
ATOM 2606 N N . PRO A 1 324 ? 2.212 -14.729 -8.128 1.00 51.41 324 PRO A N 1
ATOM 2607 C CA . PRO A 1 324 ? 1.058 -13.855 -7.893 1.00 51.41 324 PRO A CA 1
ATOM 2608 C C . PRO A 1 324 ? 1.339 -12.356 -8.134 1.00 51.41 324 PRO A C 1
ATOM 2610 O O . PRO A 1 324 ? 0.417 -11.551 -8.117 1.00 51.41 324 PRO A O 1
ATOM 2613 N N . VAL A 1 325 ? 2.608 -11.965 -8.311 1.00 45.06 325 VAL A N 1
ATOM 2614 C CA . VAL A 1 325 ? 3.062 -10.565 -8.392 1.00 45.06 325 VAL A CA 1
ATOM 2615 C C . VAL A 1 325 ? 3.077 -10.017 -9.835 1.00 45.06 325 VAL A C 1
ATOM 2617 O O . VAL A 1 325 ? 3.229 -8.811 -10.015 1.00 45.06 325 VAL A O 1
ATOM 2620 N N . VAL A 1 326 ? 2.925 -10.868 -10.864 1.00 39.12 326 VAL A N 1
ATOM 2621 C CA . VAL A 1 326 ? 3.029 -10.473 -12.297 1.00 39.12 326 VAL A CA 1
ATOM 2622 C C . VAL A 1 326 ? 1.851 -10.978 -13.154 1.00 39.12 326 VAL A C 1
ATOM 2624 O O . VAL A 1 326 ? 1.920 -10.955 -14.379 1.00 39.12 326 VAL A O 1
ATOM 2627 N N . GLN A 1 327 ? 0.760 -11.424 -12.526 1.00 36.91 327 GLN A N 1
ATOM 2628 C CA . GLN A 1 327 ? -0.536 -11.641 -13.191 1.00 36.91 327 GLN A CA 1
ATOM 2629 C C . GLN A 1 327 ? -1.430 -10.414 -13.018 1.00 36.91 327 GLN A C 1
ATOM 2631 O O . GLN A 1 327 ? -2.155 -10.086 -13.980 1.00 36.91 327 GLN A O 1
#

Radius of gyration: 29.04 Å; chains: 1; bounding box: 76×51×71 Å

Secondary structure (DSSP, 8-state):
--SS-TT-PPP----HHHHHHHHHHHHHHHHHHHHH---HHHHHHHHHHHHHTT-GGGSHHHHHHHHHHHHHHHHHTTB-TTSSBPTT-TT----SS--S--HHHHHHHHHHHHHHHHHHHTT-PPTTHHHHHHHHHHS-GGGS-HHHHHHHHHHHHTTSTT--HHHHHHHHHHHHHHHHHHHHHHHHHHHHHHHHHHHHHHHHHHHHTT----HHHHHHHHHHHSTHHHHHHHHHHHTGGGS-HHHHHHHTT-HHHHHHHHHHHHHHHHHHHHTT--TT-HHHHHHHTTT--HHHHHHHHHHHHHHHHHHHHHHHHHTTTSGGG--

Organism: Oryza punctata (NCBI:txid4537)